Protein AF-N1RC34-F1 (afdb_monomer_lite)

Organism: Fusarium oxysporum f. sp. cubense (strain race 4) (NCBI:txid2502994)

Foldseek 3Di:
DPPPPVVVVVVVVPPDPPVVVVVVVVVVVVVVVVVVVVVVVVVCVPCVPVLLVLLVCCLVPHDVCSLQDWACPPDPPPTDRDNVVDDCVSSVVVSVVVVVCVVLVNPDDSDDPPPPDPDDDPDDDPPDPPCPDPPPCPPVNVVVVVVVVVVVVCVVVVVVVVVVVVVVVVVVVVVVVVVVVVVVVVVVVVCVVDPPDDPDQDPDPPDPPNDPVVVVVVVVVVPD

Secondary structure (DSSP, 8-state):
--SSSHHHHHHHHTS-HHHHHHHHHHHHHHHHHHHHHHHHHHHHTT-HHHHHHHHHHHHHH-HHHHHT-EETTSSTTT-EE-TTTS-THHHHHHHHHHHHHHHTT-------TT---------------------TTSSHHHHHHHHHHHHHHHHHHHHHHHHHHHHHHHHHHHHHHHHHHHHHHHHHHHHHHS----------TT-TT--HHHHHHHHHHH--

Structure (mmCIF, N/CA/C/O backbone):
data_AF-N1RC34-F1
#
_entry.id   AF-N1RC34-F1
#
loop_
_atom_site.group_PDB
_atom_site.id
_atom_site.type_symbol
_atom_site.label_atom_id
_atom_site.label_alt_id
_atom_site.label_comp_id
_atom_site.label_asym_id
_atom_site.label_entity_id
_atom_site.label_seq_id
_atom_site.pdbx_PDB_ins_code
_atom_site.Cartn_x
_atom_site.Cartn_y
_atom_site.Cartn_z
_atom_site.occupancy
_atom_site.B_iso_or_equiv
_atom_site.auth_seq_id
_atom_site.auth_comp_id
_atom_site.auth_asym_id
_atom_site.auth_atom_id
_atom_site.pdbx_PDB_model_num
ATOM 1 N N . MET A 1 1 ? -28.090 26.561 49.560 1.00 49.19 1 MET A N 1
ATOM 2 C CA . MET A 1 1 ? -27.747 26.451 48.122 1.00 49.19 1 MET A CA 1
ATOM 3 C C . MET A 1 1 ? -26.334 25.861 47.934 1.00 49.19 1 MET A C 1
ATOM 5 O O . MET A 1 1 ? -25.478 26.535 47.387 1.00 49.19 1 MET A O 1
ATOM 9 N N . ALA A 1 2 ? -26.056 24.626 48.381 1.00 55.53 2 ALA A N 1
ATOM 10 C CA . ALA A 1 2 ? -24.675 24.096 48.446 1.00 55.53 2 ALA A CA 1
ATOM 11 C C . ALA A 1 2 ? -24.477 22.691 47.828 1.00 55.53 2 ALA A C 1
ATOM 13 O O . ALA A 1 2 ? -23.490 22.030 48.108 1.00 55.53 2 ALA A O 1
ATOM 14 N N . VAL A 1 3 ? -25.404 22.211 46.987 1.00 54.81 3 VAL A N 1
ATOM 15 C CA . VAL A 1 3 ? -25.353 20.834 46.433 1.00 54.81 3 VAL A CA 1
ATOM 16 C C . VAL A 1 3 ? -24.794 20.783 44.997 1.00 54.81 3 VAL A C 1
ATOM 18 O O . VAL A 1 3 ? -24.487 19.715 44.480 1.00 54.81 3 VAL A O 1
ATOM 21 N N . LYS A 1 4 ? -24.605 21.929 44.327 1.00 53.22 4 LYS A N 1
ATOM 22 C CA . LYS A 1 4 ? -24.196 21.969 42.908 1.00 53.22 4 LYS A CA 1
ATOM 23 C C . LYS A 1 4 ? -22.684 21.928 42.659 1.00 53.22 4 LYS A C 1
ATOM 25 O O . LYS A 1 4 ? -22.297 21.643 41.535 1.00 53.22 4 LYS A O 1
ATOM 30 N N . THR A 1 5 ? -21.847 22.179 43.665 1.00 54.09 5 THR A N 1
ATOM 31 C CA . THR A 1 5 ? -20.387 22.300 43.492 1.00 54.09 5 THR A CA 1
ATOM 32 C C . THR A 1 5 ? -19.656 20.954 43.478 1.00 54.09 5 THR A C 1
ATOM 34 O O . THR A 1 5 ? -18.696 20.809 42.728 1.00 54.09 5 THR A O 1
ATOM 37 N N . ALA A 1 6 ? -20.154 19.935 44.190 1.00 54.62 6 ALA A N 1
ATOM 38 C CA . ALA A 1 6 ? -19.501 18.621 44.277 1.00 54.62 6 ALA A CA 1
ATOM 39 C C . ALA A 1 6 ? -19.504 17.831 42.951 1.00 54.62 6 ALA A C 1
ATOM 41 O O . ALA A 1 6 ? -18.569 17.094 42.663 1.00 54.62 6 ALA A O 1
ATOM 42 N N . LYS A 1 7 ? -20.530 18.004 42.106 1.00 52.91 7 LYS A N 1
ATOM 43 C CA . LYS A 1 7 ? -20.652 17.259 40.838 1.00 52.91 7 LYS A CA 1
ATOM 44 C C . LYS A 1 7 ? -19.767 17.825 39.720 1.00 52.91 7 LYS A C 1
ATOM 46 O O . LYS A 1 7 ? -19.426 17.107 38.789 1.00 52.91 7 LYS A O 1
ATOM 51 N N . THR A 1 8 ? -19.410 19.106 39.791 1.00 55.06 8 THR A N 1
ATOM 52 C CA . THR A 1 8 ? -18.548 19.777 38.803 1.00 55.06 8 THR A CA 1
ATOM 53 C C . THR A 1 8 ? -17.067 19.467 39.001 1.00 55.06 8 THR A C 1
ATOM 55 O O . THR A 1 8 ? -16.357 19.326 38.010 1.00 55.06 8 THR A O 1
ATOM 58 N N . GLU A 1 9 ? -16.604 19.301 40.242 1.00 52.25 9 GLU A N 1
ATOM 59 C CA . GLU A 1 9 ? -15.202 18.944 40.503 1.00 52.25 9 GLU A CA 1
ATOM 60 C C . GLU A 1 9 ? -14.892 17.486 40.133 1.00 52.25 9 GLU A C 1
ATOM 62 O O . GLU A 1 9 ? -13.829 17.206 39.583 1.00 52.25 9 GLU A O 1
ATOM 67 N N . ASP A 1 10 ? -15.857 16.578 40.290 1.00 53.50 10 ASP A N 1
ATOM 68 C CA . ASP A 1 10 ? -15.717 15.157 39.933 1.00 53.50 10 ASP A CA 1
ATOM 69 C C . ASP A 1 10 ? -15.644 14.924 38.405 1.00 53.50 10 ASP A C 1
ATOM 71 O O . ASP A 1 10 ? -14.961 14.026 37.913 1.00 53.50 10 ASP A O 1
ATOM 75 N N . VAL A 1 11 ? -16.294 15.789 37.614 1.00 56.03 11 VAL A N 1
ATOM 76 C CA . VAL A 1 11 ? -16.260 15.747 36.137 1.00 56.03 11 VAL A CA 1
ATOM 77 C C . VAL A 1 11 ? -14.934 16.282 35.578 1.00 56.03 11 VAL A C 1
ATOM 79 O O . VAL A 1 11 ? -14.467 15.800 34.547 1.00 56.03 11 VAL A O 1
ATOM 82 N N . LEU A 1 12 ? -14.297 17.238 36.264 1.00 53.97 12 LEU A N 1
ATOM 83 C CA . LEU A 1 12 ? -12.973 17.766 35.908 1.00 53.97 12 LEU A CA 1
ATOM 84 C C . LEU A 1 12 ? -11.828 16.866 36.407 1.00 53.97 12 LEU A C 1
ATOM 86 O O . LEU A 1 12 ? -10.841 16.695 35.692 1.00 53.97 12 LEU A O 1
ATOM 90 N N . ALA A 1 13 ? -11.976 16.226 37.570 1.00 54.91 13 ALA A N 1
ATOM 91 C CA . ALA A 1 13 ? -11.038 15.216 38.073 1.00 54.91 13 ALA A CA 1
ATOM 92 C C . ALA A 1 13 ? -11.087 13.902 37.261 1.00 54.91 13 ALA A C 1
ATOM 94 O O . ALA A 1 13 ? -10.104 13.164 37.187 1.00 54.91 13 ALA A O 1
ATOM 95 N N . GLY A 1 14 ? -12.220 13.640 36.600 1.00 52.03 14 GLY A N 1
ATOM 96 C CA . GLY A 1 14 ? -12.485 12.481 35.749 1.00 52.03 14 GLY A CA 1
ATOM 97 C C . GLY A 1 14 ? -12.002 12.587 34.297 1.00 52.03 14 GLY A C 1
ATOM 98 O O . GLY A 1 14 ? -12.350 11.723 33.489 1.00 52.03 14 GLY A O 1
ATOM 99 N N . VAL A 1 15 ? -11.172 13.575 33.926 1.00 55.72 15 VAL A N 1
ATOM 100 C CA . VAL A 1 15 ? -10.435 13.562 32.640 1.00 55.72 15 VAL A CA 1
ATOM 101 C C . VAL A 1 15 ? -9.251 12.581 32.734 1.00 55.72 15 VAL A C 1
ATOM 103 O O . VAL A 1 15 ? -8.075 12.910 32.638 1.00 55.72 15 VAL A O 1
ATOM 106 N N . ASN A 1 16 ? -9.623 11.320 32.951 1.00 63.25 16 ASN A N 1
ATOM 107 C CA . ASN A 1 16 ? -9.011 10.080 32.500 1.00 63.25 16 ASN A CA 1
ATOM 108 C C . ASN A 1 16 ? -7.481 10.059 32.391 1.00 63.25 16 ASN A C 1
ATOM 110 O O . ASN A 1 16 ? -6.923 10.144 31.293 1.00 63.25 16 ASN A O 1
ATOM 114 N N . GLY A 1 17 ? -6.812 9.742 33.503 1.00 63.75 17 GLY A N 1
ATOM 115 C CA . GLY A 1 17 ? -5.415 9.286 33.514 1.00 63.75 17 GLY A CA 1
ATOM 116 C C . GLY A 1 17 ? -5.136 8.134 32.531 1.00 63.75 17 GLY A C 1
ATOM 117 O O . GLY A 1 17 ? -4.019 7.990 32.044 1.00 63.75 17 GLY A O 1
ATOM 118 N N . GLN A 1 18 ? -6.147 7.329 32.179 1.00 70.94 18 GLN A N 1
ATOM 119 C CA . GLN A 1 18 ? -6.033 6.295 31.143 1.00 70.94 18 GLN A CA 1
ATOM 120 C C . GLN A 1 18 ? -6.067 6.867 29.713 1.00 70.94 18 GLN A C 1
ATOM 122 O O . GLN A 1 18 ? -5.270 6.446 28.872 1.00 70.94 18 GLN A O 1
ATOM 127 N N . ASN A 1 19 ? -6.916 7.861 29.431 1.00 78.62 19 ASN A N 1
ATOM 128 C CA . ASN A 1 19 ? -7.018 8.473 28.099 1.00 78.62 19 ASN A CA 1
ATOM 129 C C . ASN A 1 19 ? -5.801 9.352 27.806 1.00 78.62 19 ASN A C 1
ATOM 131 O O . ASN A 1 19 ? -5.275 9.302 26.700 1.00 78.62 19 ASN A O 1
ATOM 135 N N . THR A 1 20 ? -5.296 10.086 28.802 1.00 83.62 20 THR A N 1
ATOM 136 C CA . THR A 1 20 ? -4.037 10.844 28.694 1.00 83.62 20 THR A CA 1
ATOM 137 C C . THR A 1 20 ? -2.831 9.922 28.527 1.00 83.62 20 THR A C 1
ATOM 139 O O . THR A 1 20 ? -2.006 10.174 27.655 1.00 83.62 20 THR A O 1
ATOM 142 N N . ARG A 1 21 ? -2.746 8.799 29.260 1.00 79.19 21 ARG A N 1
ATOM 143 C CA . ARG A 1 21 ? -1.706 7.772 29.030 1.00 79.19 21 ARG A CA 1
ATOM 144 C C . ARG A 1 21 ? -1.781 7.156 27.632 1.00 79.19 21 ARG A C 1
ATOM 146 O O . ARG A 1 21 ? -0.743 6.896 27.027 1.00 79.19 21 ARG A O 1
ATOM 153 N N . THR A 1 22 ? -2.986 6.930 27.115 1.00 86.06 22 THR A N 1
ATOM 154 C CA . THR A 1 22 ? -3.195 6.376 25.768 1.00 86.06 22 THR A CA 1
ATOM 155 C C . THR A 1 22 ? -2.807 7.391 24.696 1.00 86.06 22 THR A C 1
ATOM 157 O O . THR A 1 22 ? -2.054 7.055 23.787 1.00 86.06 22 THR A O 1
ATOM 160 N N . LEU A 1 23 ? -3.225 8.648 24.855 1.00 86.88 23 LEU A N 1
ATOM 161 C CA . LEU A 1 23 ? -2.840 9.763 23.992 1.00 86.88 23 L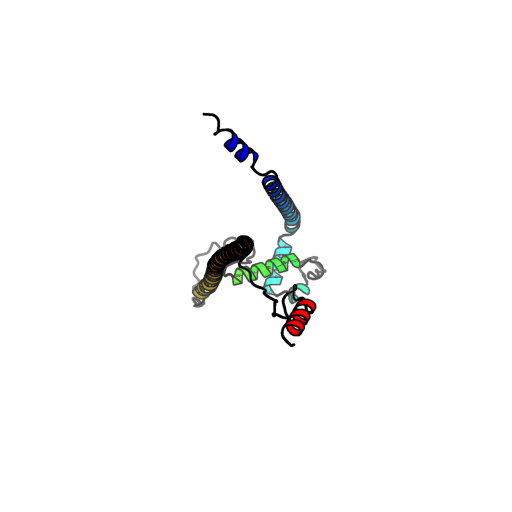EU A CA 1
ATOM 162 C C . LEU A 1 23 ? -1.313 9.926 23.951 1.00 86.88 23 LEU A C 1
ATOM 164 O O . LEU A 1 23 ? -0.726 9.975 22.873 1.00 86.88 23 LEU A O 1
ATOM 168 N N . LEU A 1 24 ? -0.663 9.931 25.119 1.00 89.19 24 LEU A N 1
ATOM 169 C CA . LEU A 1 24 ? 0.787 10.070 25.230 1.00 89.19 24 LEU A CA 1
ATOM 170 C C . LEU A 1 24 ? 1.520 8.907 24.542 1.00 89.19 24 LEU A C 1
ATOM 172 O O . LEU A 1 24 ? 2.478 9.136 23.811 1.00 89.19 24 LEU A O 1
ATOM 176 N N . ARG A 1 25 ? 1.047 7.663 24.716 1.00 88.25 25 ARG A N 1
ATOM 177 C CA . ARG A 1 25 ? 1.607 6.486 24.027 1.00 88.25 25 ARG A CA 1
ATOM 178 C C . ARG A 1 25 ? 1.497 6.603 22.512 1.00 88.25 25 ARG A C 1
ATOM 180 O O . ARG A 1 25 ? 2.473 6.332 21.824 1.00 88.25 25 ARG A O 1
ATOM 187 N N . VAL A 1 26 ? 0.342 7.020 21.995 1.00 92.81 26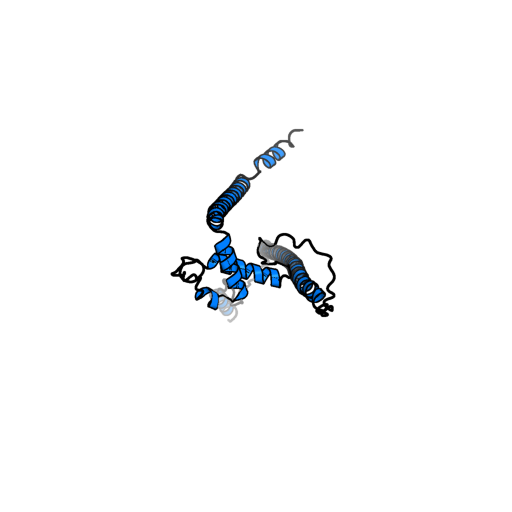 VAL A N 1
ATOM 188 C CA . VAL A 1 26 ? 0.145 7.200 20.549 1.00 92.81 26 VAL A CA 1
ATOM 189 C C . VAL A 1 26 ? 1.084 8.278 20.008 1.00 92.81 26 VAL A C 1
ATOM 191 O O . VAL A 1 26 ? 1.738 8.052 18.996 1.00 92.81 26 VAL A O 1
ATOM 194 N N . ILE A 1 27 ? 1.222 9.409 20.705 1.00 95.19 27 ILE A N 1
ATOM 195 C CA . ILE A 1 27 ? 2.130 10.492 20.299 1.00 95.19 27 ILE A CA 1
ATOM 196 C C . ILE A 1 27 ? 3.584 10.012 20.281 1.00 95.19 27 ILE A C 1
ATOM 198 O O . ILE A 1 27 ? 4.285 10.230 19.298 1.00 95.19 27 ILE A O 1
ATOM 202 N N . ILE A 1 28 ? 4.035 9.318 21.329 1.00 95.38 28 ILE A N 1
ATOM 203 C CA . ILE A 1 28 ? 5.400 8.778 21.396 1.00 95.38 28 ILE A CA 1
ATOM 204 C C . ILE A 1 28 ? 5.644 7.779 20.257 1.00 95.38 28 ILE A C 1
ATOM 206 O O . ILE A 1 28 ? 6.678 7.847 19.598 1.00 95.38 28 ILE A O 1
ATOM 210 N N . LEU A 1 29 ? 4.688 6.890 19.974 1.00 94.19 29 LEU A N 1
ATOM 211 C CA . LEU A 1 29 ? 4.799 5.941 18.864 1.00 94.19 29 LEU A CA 1
ATOM 212 C C . LEU A 1 29 ? 4.856 6.646 17.502 1.00 94.19 29 LEU A C 1
ATOM 214 O O . LEU A 1 29 ? 5.657 6.254 16.658 1.00 94.19 29 LEU A O 1
ATOM 218 N N . LEU A 1 30 ? 4.070 7.707 17.298 1.00 92.62 30 LEU A N 1
ATOM 219 C CA . LEU A 1 30 ? 4.124 8.521 16.080 1.00 92.62 30 LEU A CA 1
ATOM 220 C C . LEU A 1 30 ? 5.460 9.259 15.937 1.00 92.62 30 LEU A C 1
ATOM 222 O O . LEU A 1 30 ? 6.002 9.314 14.837 1.00 92.62 30 LEU A O 1
ATOM 226 N N . LEU A 1 31 ? 6.021 9.781 17.030 1.00 93.06 31 LEU A N 1
ATOM 227 C CA . LEU A 1 31 ? 7.328 10.442 17.024 1.00 93.06 31 LEU A CA 1
ATOM 228 C C . LEU A 1 31 ? 8.467 9.458 16.736 1.00 93.06 31 LEU A C 1
ATOM 230 O O . LEU A 1 31 ? 9.337 9.766 15.925 1.00 93.06 31 LEU A O 1
ATOM 234 N N . ILE A 1 32 ? 8.445 8.262 17.336 1.00 95.38 32 ILE A N 1
ATOM 235 C CA . ILE A 1 32 ? 9.423 7.200 17.048 1.00 95.38 32 ILE A CA 1
ATOM 236 C C . ILE A 1 32 ? 9.297 6.748 15.591 1.00 95.38 32 ILE A C 1
ATOM 238 O O . ILE A 1 32 ? 10.309 6.621 14.905 1.00 95.38 32 ILE A O 1
ATOM 242 N N . ALA A 1 33 ? 8.073 6.555 15.090 1.00 92.50 33 ALA A N 1
ATOM 243 C CA . ALA A 1 33 ? 7.839 6.218 13.689 1.00 92.50 33 ALA A CA 1
ATOM 244 C C . ALA A 1 33 ? 8.347 7.325 12.752 1.00 92.50 33 ALA A C 1
ATOM 246 O O . ALA A 1 33 ? 9.045 7.034 11.783 1.00 92.50 33 ALA A O 1
ATOM 247 N N . GLY A 1 34 ? 8.074 8.593 13.070 1.00 87.12 34 GLY A N 1
ATOM 248 C CA . GLY A 1 34 ? 8.564 9.749 12.320 1.00 87.12 34 GLY A CA 1
ATOM 249 C C . GLY A 1 34 ? 10.091 9.842 12.304 1.00 87.12 34 GLY A C 1
ATOM 250 O O . GLY A 1 34 ? 10.675 10.017 11.239 1.00 87.12 34 GLY A O 1
ATOM 251 N N . ALA A 1 35 ? 10.747 9.649 13.451 1.00 87.25 35 ALA A N 1
ATOM 252 C CA . ALA A 1 35 ? 12.206 9.635 13.572 1.00 87.25 35 ALA A CA 1
ATOM 253 C C . ALA A 1 35 ? 12.856 8.435 12.849 1.00 87.25 35 ALA A C 1
ATOM 255 O O . ALA A 1 35 ? 13.915 8.553 12.227 1.00 87.25 35 ALA A O 1
ATOM 256 N N . ALA A 1 36 ? 12.214 7.265 12.882 1.00 86.12 36 ALA A N 1
ATOM 257 C CA . ALA A 1 36 ? 12.661 6.083 12.146 1.00 86.12 36 ALA A CA 1
ATOM 258 C C . ALA A 1 36 ? 12.526 6.271 10.625 1.00 86.12 36 ALA A C 1
ATOM 260 O O . ALA A 1 36 ? 13.394 5.849 9.861 1.00 86.12 36 ALA A O 1
ATOM 261 N N . VAL A 1 37 ? 11.455 6.926 10.172 1.00 83.69 37 VAL A N 1
ATOM 262 C CA . VAL A 1 37 ? 11.255 7.252 8.755 1.00 83.69 37 VAL A CA 1
ATOM 263 C C . VAL A 1 37 ? 12.240 8.331 8.303 1.00 83.69 37 VAL A C 1
ATOM 265 O O . VAL A 1 37 ? 12.865 8.165 7.259 1.00 83.69 37 VAL A O 1
ATOM 268 N N . SER A 1 38 ? 12.450 9.392 9.089 1.00 75.06 38 SER A N 1
ATOM 269 C CA . SER A 1 38 ? 13.371 10.480 8.736 1.00 75.06 38 SER A CA 1
ATOM 270 C C . SER A 1 38 ? 14.832 10.022 8.673 1.00 75.06 38 SER A C 1
ATOM 272 O O . SER A 1 38 ? 15.530 10.342 7.711 1.00 75.06 38 SER A O 1
ATOM 274 N N . SER A 1 39 ? 15.280 9.199 9.628 1.00 77.06 39 SER A N 1
ATOM 275 C CA . SER A 1 39 ? 16.629 8.609 9.607 1.00 77.06 39 SER A CA 1
ATOM 276 C C . SER A 1 39 ? 16.861 7.710 8.387 1.00 77.06 39 SER A C 1
ATOM 278 O O . SER A 1 39 ? 17.949 7.719 7.815 1.00 77.06 39 SER A O 1
ATOM 280 N N . ARG A 1 40 ? 15.837 6.980 7.924 1.00 70.56 40 ARG A N 1
ATOM 281 C CA . ARG A 1 40 ? 15.922 6.162 6.701 1.00 70.56 40 ARG A CA 1
ATOM 282 C C . ARG A 1 40 ? 15.823 6.980 5.415 1.00 70.56 40 ARG A C 1
ATOM 284 O O . ARG A 1 40 ? 16.469 6.623 4.432 1.00 70.56 40 ARG A O 1
ATOM 291 N N . LEU A 1 41 ? 15.084 8.089 5.421 1.00 66.38 41 LEU A N 1
ATOM 292 C CA . LEU A 1 41 ? 15.048 9.038 4.302 1.00 66.38 41 LEU A CA 1
ATOM 293 C C . LEU A 1 41 ? 16.432 9.637 4.014 1.00 66.38 41 LEU A C 1
ATOM 295 O O . LEU A 1 41 ? 16.761 9.877 2.854 1.00 66.38 41 LEU A O 1
ATOM 299 N N . PHE A 1 42 ? 17.276 9.790 5.037 1.00 52.81 42 PHE A N 1
ATOM 300 C CA . PHE A 1 42 ? 18.648 10.276 4.879 1.00 52.81 42 PHE A CA 1
ATOM 301 C C . PHE A 1 42 ? 19.524 9.340 4.023 1.00 52.81 42 PHE A C 1
ATOM 303 O O . PHE A 1 42 ? 20.372 9.806 3.267 1.00 52.81 42 PHE A O 1
ATOM 310 N N . SER A 1 43 ? 19.266 8.025 4.040 1.00 55.12 43 SER A N 1
ATOM 311 C CA . SER A 1 43 ? 19.984 7.056 3.195 1.00 55.12 43 SER A CA 1
ATOM 312 C C . SER A 1 43 ? 19.582 7.115 1.714 1.00 55.12 43 SER A C 1
ATOM 314 O O . SER A 1 43 ? 20.371 6.718 0.860 1.00 55.12 43 SER A O 1
ATOM 316 N N . VAL A 1 44 ? 18.373 7.590 1.391 1.00 58.91 44 VAL A N 1
ATOM 317 C CA . VAL A 1 44 ? 17.862 7.706 0.007 1.00 58.91 44 VAL A CA 1
ATOM 318 C C . VAL A 1 44 ? 18.460 8.923 -0.715 1.00 58.91 44 VAL A C 1
ATOM 320 O O . VAL A 1 44 ? 18.577 8.925 -1.940 1.00 58.91 44 VAL A O 1
ATOM 323 N N . ILE A 1 45 ? 18.894 9.933 0.046 1.00 54.78 45 ILE A N 1
ATOM 324 C CA . ILE A 1 45 ? 19.501 11.175 -0.458 1.00 54.78 45 ILE A CA 1
ATOM 325 C C . ILE A 1 45 ? 20.962 10.985 -0.896 1.00 54.78 45 ILE A C 1
ATOM 327 O O . ILE A 1 45 ? 21.472 11.807 -1.651 1.00 54.78 45 ILE A O 1
ATOM 331 N N . LEU A 1 46 ? 21.632 9.906 -0.474 1.00 54.16 46 LEU A N 1
ATOM 332 C CA . LEU A 1 46 ? 23.058 9.701 -0.754 1.00 54.16 46 LEU A CA 1
ATOM 333 C C . LEU A 1 46 ? 23.372 9.391 -2.226 1.00 54.16 46 LEU A C 1
ATOM 335 O O . LEU A 1 46 ? 24.505 9.618 -2.635 1.00 54.16 46 LEU A O 1
ATOM 339 N N . ASP A 1 47 ? 22.399 8.936 -3.030 1.00 65.69 47 ASP A N 1
ATOM 340 C CA . ASP A 1 47 ? 22.593 8.836 -4.487 1.00 65.69 47 ASP A CA 1
ATOM 341 C C . ASP A 1 47 ? 21.264 8.857 -5.286 1.00 65.69 47 ASP A C 1
ATOM 343 O O . ASP A 1 47 ? 20.788 7.832 -5.798 1.00 65.69 47 ASP A O 1
ATOM 347 N N . PRO A 1 48 ? 20.591 10.022 -5.383 1.00 73.69 48 PRO A N 1
ATOM 348 C CA . PRO A 1 48 ? 19.247 10.114 -5.958 1.00 73.69 48 PRO A CA 1
ATOM 349 C C . PRO A 1 48 ? 19.221 9.752 -7.447 1.00 73.69 48 PRO A C 1
ATOM 351 O O . PRO A 1 48 ? 18.244 9.194 -7.949 1.00 73.69 48 PRO A O 1
ATOM 354 N N . TRP A 1 49 ? 20.309 10.049 -8.161 1.00 79.31 49 TRP A N 1
ATOM 355 C CA . TRP A 1 49 ? 20.377 9.912 -9.611 1.00 79.31 49 TRP A CA 1
ATOM 356 C C . TRP A 1 49 ? 20.489 8.450 -10.053 1.00 79.31 49 TRP A C 1
ATOM 358 O O . TRP A 1 49 ? 19.811 8.025 -10.994 1.00 79.31 49 TRP A O 1
ATOM 368 N N . PHE A 1 50 ? 21.281 7.646 -9.338 1.00 83.69 50 PHE A N 1
ATOM 369 C CA . PHE A 1 50 ? 21.377 6.214 -9.603 1.00 83.69 50 PHE A CA 1
ATOM 370 C C . PHE A 1 50 ? 20.050 5.493 -9.320 1.00 83.69 50 PHE A C 1
ATOM 372 O O . PHE A 1 50 ? 19.563 4.749 -10.176 1.00 83.69 50 PHE A O 1
ATOM 379 N N . ASN A 1 51 ? 19.421 5.779 -8.174 1.00 85.38 51 ASN A N 1
ATOM 380 C CA . ASN A 1 51 ? 18.121 5.212 -7.800 1.00 85.38 51 ASN A CA 1
ATOM 381 C C . ASN A 1 51 ? 17.021 5.572 -8.816 1.00 85.38 51 ASN A C 1
ATOM 383 O O . ASN A 1 51 ? 16.213 4.718 -9.195 1.00 85.38 51 ASN A O 1
ATOM 387 N N . PHE A 1 52 ? 17.023 6.812 -9.316 1.00 85.19 52 PHE A N 1
ATOM 388 C CA . PHE A 1 52 ? 16.113 7.259 -10.370 1.00 85.19 52 PHE A CA 1
ATOM 389 C C . PHE A 1 52 ? 16.325 6.495 -11.684 1.00 85.19 52 PHE A C 1
ATOM 391 O O . PHE A 1 52 ? 15.371 5.966 -12.257 1.00 85.19 52 PHE A O 1
ATOM 398 N N . ARG A 1 53 ? 17.575 6.375 -12.151 1.00 87.19 53 ARG A N 1
ATOM 399 C CA . ARG A 1 53 ? 17.910 5.652 -13.388 1.00 87.19 53 ARG A CA 1
ATOM 400 C C . ARG A 1 53 ? 17.539 4.170 -13.308 1.00 87.19 53 ARG A C 1
ATOM 402 O O . ARG A 1 53 ? 16.952 3.644 -14.252 1.00 87.19 53 ARG A O 1
ATOM 409 N N . ALA A 1 54 ? 17.837 3.527 -12.182 1.00 87.81 54 ALA A N 1
ATOM 410 C CA . ALA A 1 54 ? 17.495 2.132 -11.920 1.00 87.81 54 ALA A CA 1
ATOM 411 C C . ALA A 1 54 ? 15.973 1.910 -11.964 1.00 87.81 54 ALA A C 1
ATOM 413 O O . ALA A 1 54 ? 15.490 1.016 -12.658 1.00 87.81 54 ALA A O 1
ATOM 414 N N . THR A 1 55 ? 15.206 2.781 -11.304 1.00 88.50 55 THR A N 1
ATOM 415 C CA . THR A 1 55 ? 13.735 2.730 -11.314 1.00 88.50 55 THR A CA 1
ATOM 416 C C . THR A 1 55 ? 13.171 2.964 -12.716 1.00 88.50 55 THR A C 1
ATOM 418 O O . THR A 1 55 ? 12.274 2.244 -13.149 1.00 88.50 55 THR A O 1
ATOM 421 N N . LYS A 1 56 ? 13.732 3.914 -13.474 1.00 87.19 56 LYS A N 1
ATOM 422 C CA . LYS A 1 56 ? 13.338 4.169 -14.866 1.00 87.19 56 LYS A CA 1
ATOM 423 C C . LYS A 1 56 ? 13.582 2.950 -15.757 1.00 87.19 56 LYS A C 1
ATOM 425 O O . LYS A 1 56 ? 12.725 2.608 -16.568 1.00 87.19 56 LYS A O 1
ATOM 430 N N . TYR A 1 57 ? 14.723 2.280 -15.595 1.00 88.44 57 TYR A N 1
ATOM 431 C CA . TYR A 1 57 ? 15.024 1.056 -16.333 1.00 88.44 57 TYR A CA 1
ATOM 432 C C . TYR A 1 57 ? 14.072 -0.088 -15.951 1.00 88.44 57 TYR A C 1
ATOM 434 O O . TYR A 1 57 ? 13.586 -0.780 -16.844 1.00 88.44 57 TYR A O 1
ATOM 442 N N . LEU A 1 58 ? 13.754 -0.243 -14.659 1.00 89.69 58 LEU A N 1
ATOM 443 C CA . LEU A 1 58 ? 12.802 -1.239 -14.153 1.00 89.69 58 LEU A CA 1
ATOM 444 C C . LEU A 1 58 ? 11.397 -1.035 -14.727 1.00 89.69 58 LEU A C 1
ATOM 446 O O . LEU A 1 58 ? 10.794 -1.988 -15.212 1.00 89.69 58 LEU A O 1
ATOM 450 N N . VAL A 1 59 ? 10.890 0.199 -14.712 1.00 87.94 59 VAL A N 1
ATOM 451 C CA . VAL A 1 59 ? 9.560 0.530 -15.251 1.00 87.94 59 VAL A CA 1
ATOM 452 C C . VAL A 1 59 ? 9.504 0.328 -16.769 1.00 87.94 59 VAL A C 1
ATOM 454 O O . VAL A 1 59 ? 8.480 -0.106 -17.290 1.00 87.94 59 VAL A O 1
ATOM 457 N N . ALA A 1 60 ? 10.594 0.612 -17.489 1.00 87.94 60 ALA A N 1
ATOM 458 C CA . ALA A 1 60 ? 10.638 0.483 -18.946 1.00 87.94 60 ALA A CA 1
ATOM 459 C C . ALA A 1 60 ? 10.826 -0.965 -19.438 1.00 87.94 60 ALA A C 1
ATOM 461 O O . ALA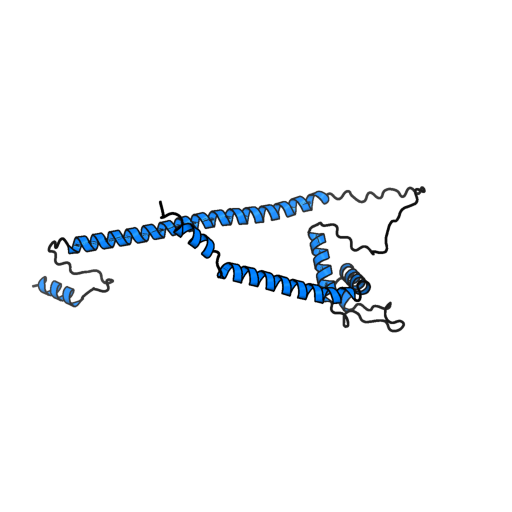 A 1 60 ? 10.246 -1.342 -20.452 1.00 87.94 60 ALA A O 1
ATOM 462 N N . ASN A 1 61 ? 11.644 -1.770 -18.750 1.00 88.06 61 ASN A N 1
ATOM 463 C CA . ASN A 1 61 ? 12.069 -3.095 -19.226 1.00 88.06 61 ASN A CA 1
ATOM 464 C C . ASN A 1 61 ? 11.486 -4.267 -18.423 1.00 88.06 61 ASN A C 1
ATOM 466 O O . ASN A 1 61 ? 11.591 -5.415 -18.860 1.00 88.06 61 ASN A O 1
ATOM 470 N N . GLY A 1 62 ? 10.870 -3.995 -17.272 1.00 89.00 62 GLY A N 1
ATOM 471 C CA . GLY A 1 62 ? 10.340 -5.002 -16.361 1.00 89.00 62 GLY A CA 1
ATOM 472 C C . GLY A 1 62 ? 11.392 -5.586 -15.412 1.00 89.00 62 GLY A C 1
ATOM 473 O O . GLY A 1 62 ? 12.598 -5.388 -15.560 1.00 89.00 62 GLY A O 1
ATOM 474 N N . PHE A 1 63 ? 10.914 -6.334 -14.416 1.00 89.94 63 PHE A N 1
ATOM 475 C CA . PHE A 1 63 ? 11.736 -6.820 -13.304 1.00 89.94 63 PHE A CA 1
ATOM 476 C C . PHE A 1 63 ? 12.835 -7.809 -13.727 1.00 89.94 63 PHE A C 1
ATOM 478 O O . PHE A 1 63 ? 13.970 -7.683 -13.283 1.00 89.94 63 PHE A O 1
ATOM 485 N N . TYR A 1 64 ? 12.536 -8.756 -14.620 1.00 90.44 64 TYR A N 1
ATOM 486 C CA . TYR A 1 64 ? 13.505 -9.779 -15.039 1.00 90.44 64 TYR A CA 1
ATOM 487 C C . TYR A 1 64 ? 14.713 -9.180 -15.769 1.00 90.44 64 TYR A C 1
ATOM 489 O O . TYR A 1 64 ? 15.853 -9.469 -15.429 1.00 90.44 64 TYR A O 1
ATOM 497 N N . LYS A 1 65 ? 14.471 -8.257 -16.711 1.00 88.19 65 LYS A N 1
ATOM 498 C CA . LYS A 1 65 ? 15.551 -7.536 -17.403 1.00 88.19 65 LYS A CA 1
ATOM 499 C C . LYS A 1 65 ? 16.319 -6.597 -16.478 1.00 88.19 65 LYS A C 1
ATOM 501 O O . LYS A 1 65 ? 17.469 -6.284 -16.761 1.00 88.19 65 LYS A O 1
ATOM 506 N N . PHE A 1 66 ? 15.675 -6.112 -15.416 1.00 90.88 66 PHE A N 1
ATOM 507 C CA . PHE A 1 66 ? 16.315 -5.311 -14.378 1.00 90.88 66 PHE A CA 1
ATOM 508 C C . PHE A 1 66 ? 17.235 -6.154 -13.482 1.00 90.88 66 PHE A C 1
ATOM 510 O O . PHE A 1 66 ? 18.310 -5.688 -13.118 1.00 90.88 66 PHE A O 1
ATOM 517 N N . TRP A 1 67 ? 16.852 -7.393 -13.165 1.00 89.50 67 TRP A N 1
ATOM 518 C CA . TRP A 1 67 ? 17.678 -8.309 -12.374 1.00 89.50 67 TRP A CA 1
ATOM 519 C C . TRP A 1 67 ? 18.978 -8.701 -13.095 1.00 89.50 67 TRP A C 1
ATOM 521 O O . TRP A 1 67 ? 20.037 -8.742 -12.478 1.00 89.50 67 TRP A O 1
ATOM 531 N N . ASP A 1 68 ? 18.933 -8.867 -14.416 1.00 91.00 68 ASP A N 1
ATOM 532 C CA . ASP A 1 68 ? 20.126 -9.151 -15.229 1.00 91.00 68 ASP A CA 1
ATOM 533 C C . ASP A 1 68 ? 20.774 -7.879 -15.813 1.00 91.00 68 ASP A C 1
ATOM 535 O O . ASP A 1 68 ? 21.579 -7.935 -16.744 1.00 91.00 68 ASP A O 1
ATOM 539 N N . TRP A 1 69 ? 20.422 -6.697 -15.295 1.00 89.81 69 TRP A N 1
ATOM 540 C CA . TRP A 1 69 ? 20.896 -5.432 -15.851 1.00 89.81 69 TRP A CA 1
ATOM 541 C C . TRP A 1 69 ? 22.383 -5.184 -15.555 1.00 89.81 69 TRP A C 1
ATOM 543 O O . TRP A 1 69 ? 22.805 -5.031 -14.401 1.00 89.81 69 TRP A O 1
ATOM 553 N N . PHE A 1 70 ? 23.165 -5.076 -16.630 1.00 88.19 70 PHE A N 1
ATOM 554 C CA . PHE A 1 70 ? 24.556 -4.638 -16.618 1.00 88.19 70 PHE A CA 1
ATOM 555 C C . PHE A 1 70 ? 24.654 -3.149 -16.977 1.00 88.19 70 PHE A C 1
ATOM 557 O O . PHE A 1 70 ? 24.189 -2.725 -18.035 1.00 88.19 70 PHE A O 1
ATOM 564 N N . ASP A 1 71 ? 25.241 -2.351 -16.086 1.00 86.81 71 ASP A N 1
ATOM 565 C CA . ASP A 1 71 ? 25.436 -0.910 -16.257 1.00 86.81 71 ASP A CA 1
ATOM 566 C C . ASP A 1 71 ? 26.881 -0.643 -16.698 1.00 86.81 71 ASP A C 1
ATOM 568 O O . ASP A 1 71 ? 27.799 -0.565 -15.878 1.00 86.81 71 ASP A O 1
ATOM 572 N N . ASP A 1 72 ? 27.070 -0.524 -18.010 1.00 86.19 72 ASP A N 1
ATOM 573 C CA . ASP A 1 72 ? 28.338 -0.248 -18.697 1.00 86.19 72 ASP A CA 1
ATOM 574 C C . ASP A 1 72 ? 28.857 1.179 -18.459 1.00 86.19 72 ASP A C 1
ATOM 576 O O . ASP A 1 72 ? 30.046 1.453 -18.602 1.00 86.19 72 ASP A O 1
ATOM 580 N N . ARG A 1 73 ? 27.976 2.098 -18.048 1.00 81.12 73 ARG A N 1
ATOM 581 C CA . ARG A 1 73 ? 28.318 3.513 -17.827 1.00 81.12 73 ARG A CA 1
ATOM 582 C C . ARG A 1 73 ? 28.972 3.780 -16.478 1.00 81.12 73 ARG A C 1
ATOM 584 O O . ARG A 1 73 ? 29.557 4.842 -16.280 1.00 81.12 73 ARG A O 1
ATOM 591 N N . THR A 1 74 ? 28.829 2.862 -15.531 1.00 80.62 74 THR A N 1
ATOM 592 C CA . THR A 1 74 ? 29.488 2.937 -14.221 1.00 80.62 74 THR A CA 1
ATOM 593 C C . THR A 1 74 ? 30.766 2.117 -14.223 1.00 80.62 74 THR A C 1
ATOM 595 O O . THR A 1 74 ? 30.771 1.015 -14.749 1.00 80.62 74 THR A O 1
ATOM 598 N N . TRP A 1 75 ? 31.824 2.618 -13.576 1.00 78.75 75 TRP A N 1
ATOM 599 C CA . TRP A 1 75 ? 33.110 1.916 -13.440 1.00 78.75 75 TRP A CA 1
ATOM 600 C C . TRP A 1 75 ? 33.787 1.590 -14.775 1.00 78.75 75 TRP A C 1
ATOM 602 O O . TRP A 1 75 ? 34.121 0.441 -15.053 1.00 78.75 75 TRP A O 1
ATOM 612 N N . HIS A 1 76 ? 34.024 2.607 -15.606 1.00 74.38 76 HIS A N 1
ATOM 613 C CA . HIS A 1 76 ? 34.813 2.427 -16.825 1.00 74.38 76 HIS A CA 1
ATOM 614 C C . HIS A 1 76 ? 36.232 1.925 -16.490 1.00 74.38 76 HIS A C 1
ATOM 616 O O . HIS A 1 76 ? 36.869 2.503 -15.607 1.00 74.38 76 HIS A O 1
ATOM 622 N N . PRO A 1 77 ? 36.761 0.898 -17.188 1.00 86.31 77 PRO A N 1
ATOM 623 C CA . PRO A 1 77 ? 36.189 0.171 -18.335 1.00 86.31 77 PRO A CA 1
ATOM 624 C C . PRO A 1 77 ? 35.408 -1.121 -17.995 1.00 86.31 77 PRO A C 1
ATOM 626 O O . PRO A 1 77 ? 34.965 -1.808 -18.908 1.00 86.31 77 PRO A O 1
ATOM 629 N N . LEU A 1 78 ? 35.274 -1.489 -16.719 1.00 81.44 78 LEU A N 1
ATOM 630 C CA . LEU A 1 78 ? 34.782 -2.801 -16.273 1.00 81.44 78 LEU A CA 1
ATOM 631 C C . LEU A 1 78 ? 33.250 -2.930 -16.219 1.00 81.44 78 LEU A C 1
ATOM 633 O O . LEU A 1 78 ? 32.749 -4.047 -16.308 1.00 81.44 78 LEU A O 1
ATOM 637 N N . GLY A 1 79 ? 32.504 -1.830 -16.081 1.00 85.62 79 GLY A N 1
ATOM 638 C CA . GLY A 1 79 ? 31.049 -1.884 -15.899 1.00 85.62 79 GLY A CA 1
ATOM 639 C C . GLY A 1 79 ? 30.634 -2.376 -14.503 1.00 85.62 79 GLY A C 1
ATOM 640 O O . GLY A 1 79 ? 31.467 -2.711 -13.657 1.00 85.62 79 GLY A O 1
ATOM 641 N N . ARG A 1 80 ? 29.323 -2.439 -14.233 1.00 87.50 80 ARG A N 1
ATOM 642 C CA . ARG A 1 80 ? 28.779 -3.012 -12.986 1.00 87.50 80 ARG A CA 1
ATOM 643 C C . ARG A 1 80 ? 27.529 -3.855 -13.219 1.00 87.50 80 ARG A C 1
ATOM 645 O O . ARG A 1 80 ? 26.541 -3.380 -13.776 1.00 87.50 80 ARG A O 1
ATOM 652 N N . VAL A 1 81 ? 27.521 -5.072 -12.670 1.00 85.12 81 VAL A N 1
ATOM 653 C CA . VAL A 1 81 ? 26.318 -5.916 -12.577 1.00 85.12 81 VAL A CA 1
ATOM 654 C C . VAL A 1 81 ? 25.402 -5.347 -11.495 1.00 85.12 81 VAL A C 1
ATOM 656 O O . VAL A 1 81 ? 25.693 -5.440 -10.300 1.00 85.12 81 VAL A O 1
ATOM 659 N N . THR A 1 82 ? 24.305 -4.716 -11.899 1.00 82.62 82 THR A N 1
ATOM 660 C CA . THR A 1 82 ? 23.493 -3.920 -10.974 1.00 82.62 82 THR A CA 1
ATOM 661 C C . THR A 1 82 ? 22.489 -4.771 -10.203 1.00 82.62 82 THR A C 1
ATOM 663 O O . THR A 1 82 ? 22.314 -4.552 -9.008 1.00 82.62 82 THR A O 1
ATOM 666 N N . GLY A 1 83 ? 21.878 -5.783 -10.821 1.00 80.75 83 GLY A N 1
ATOM 667 C CA . GLY A 1 83 ? 20.825 -6.554 -10.149 1.00 80.75 83 GLY A CA 1
ATOM 668 C C . GLY A 1 83 ? 21.282 -7.388 -8.947 1.00 80.75 83 GLY A C 1
ATOM 669 O O . GLY A 1 83 ? 20.487 -7.610 -8.041 1.00 80.75 83 GLY A O 1
ATOM 670 N N . GLY A 1 84 ? 22.561 -7.781 -8.877 1.00 81.50 84 GLY A N 1
ATOM 671 C CA . GLY A 1 84 ? 23.124 -8.500 -7.722 1.00 81.50 84 GLY A CA 1
ATOM 672 C C . GLY A 1 84 ? 23.782 -7.616 -6.654 1.00 81.50 84 GLY A C 1
ATOM 673 O O . GLY A 1 84 ? 24.060 -8.093 -5.558 1.00 81.50 84 GLY A O 1
ATOM 674 N N . THR A 1 85 ? 24.055 -6.343 -6.954 1.00 82.75 85 THR A N 1
ATOM 675 C CA . THR A 1 85 ? 24.783 -5.425 -6.049 1.00 82.75 85 THR A CA 1
ATOM 676 C C . THR A 1 85 ? 23.896 -4.332 -5.454 1.00 82.75 85 THR A C 1
ATOM 678 O O . THR A 1 85 ? 24.325 -3.586 -4.575 1.00 82.75 85 THR A O 1
ATOM 681 N N . LEU A 1 86 ? 22.650 -4.240 -5.918 1.00 83.12 86 LEU A N 1
ATOM 682 C CA . LEU A 1 86 ? 21.665 -3.252 -5.509 1.00 83.12 86 LEU A CA 1
ATOM 683 C C . LEU A 1 86 ? 20.526 -3.920 -4.745 1.00 83.12 86 LEU A C 1
ATOM 685 O O . LEU A 1 86 ? 20.025 -4.961 -5.155 1.00 83.12 86 LEU A O 1
ATOM 689 N N . TYR A 1 87 ? 20.043 -3.271 -3.687 1.00 81.81 87 TYR A N 1
ATOM 690 C CA . TYR A 1 87 ? 18.788 -3.661 -3.051 1.00 81.81 87 TYR A CA 1
ATOM 691 C C . TYR A 1 87 ? 17.602 -3.191 -3.910 1.00 81.81 87 TYR A C 1
ATOM 693 O O . TYR A 1 87 ? 17.316 -1.993 -3.944 1.00 81.81 87 TYR A O 1
ATOM 701 N N . PRO A 1 88 ? 16.858 -4.095 -4.576 1.00 81.88 88 PRO A N 1
ATOM 702 C CA . PRO A 1 88 ? 15.844 -3.711 -5.559 1.00 81.88 88 PRO A CA 1
ATOM 703 C C . PRO A 1 88 ? 14.563 -3.159 -4.922 1.00 81.88 88 PRO A C 1
ATOM 705 O O . PRO A 1 88 ? 13.704 -2.629 -5.625 1.00 81.88 88 PRO A O 1
ATOM 708 N N . GLY A 1 89 ? 14.402 -3.286 -3.599 1.00 84.12 89 GLY A N 1
ATOM 709 C CA . GLY A 1 89 ? 13.156 -2.965 -2.901 1.00 84.12 89 GLY A CA 1
ATOM 710 C C . GLY A 1 89 ? 12.676 -1.534 -3.142 1.00 84.12 89 GLY A C 1
ATOM 711 O O . GLY A 1 89 ? 11.484 -1.317 -3.352 1.00 84.12 89 GLY A O 1
ATOM 712 N N . LEU A 1 90 ? 13.591 -0.563 -3.194 1.00 82.69 90 LEU A N 1
ATOM 713 C CA . LEU A 1 90 ? 13.243 0.839 -3.435 1.00 82.69 90 LEU A CA 1
ATOM 714 C C . LEU A 1 90 ? 12.713 1.063 -4.861 1.00 82.69 90 LEU A C 1
ATOM 716 O O . LEU A 1 90 ? 11.710 1.748 -5.053 1.00 82.69 90 LEU A O 1
ATOM 720 N N . MET A 1 91 ? 13.344 0.446 -5.859 1.00 87.00 91 MET A N 1
ATOM 721 C CA . MET A 1 91 ? 12.972 0.586 -7.269 1.00 87.00 91 MET A CA 1
ATOM 722 C C . MET A 1 91 ? 11.671 -0.154 -7.577 1.00 87.00 91 MET A C 1
ATOM 724 O O . MET A 1 91 ? 10.823 0.362 -8.300 1.00 87.00 91 MET A O 1
ATOM 728 N N . VAL A 1 92 ? 11.487 -1.345 -6.997 1.00 87.38 92 VAL A N 1
ATOM 729 C CA . VAL A 1 92 ? 10.272 -2.153 -7.166 1.00 87.38 92 VAL A CA 1
ATOM 730 C C . VAL A 1 92 ? 9.077 -1.462 -6.523 1.00 87.38 92 VAL A C 1
ATOM 732 O O . VAL A 1 92 ? 8.047 -1.315 -7.171 1.00 87.38 92 VAL A O 1
ATOM 735 N N . THR A 1 93 ? 9.207 -0.993 -5.279 1.00 86.25 93 THR A N 1
ATOM 736 C CA . THR A 1 93 ? 8.117 -0.266 -4.604 1.00 86.25 93 THR A CA 1
ATOM 737 C C . THR A 1 93 ? 7.751 1.006 -5.362 1.00 86.25 93 THR A C 1
ATOM 739 O O . THR A 1 93 ? 6.573 1.232 -5.625 1.00 86.25 93 THR A O 1
ATOM 742 N N . SER A 1 94 ? 8.743 1.775 -5.819 1.00 83.19 94 SER A N 1
ATOM 743 C CA . SER A 1 94 ? 8.520 2.964 -6.651 1.00 83.19 94 SER A CA 1
ATOM 744 C C . SER A 1 94 ? 7.842 2.630 -7.988 1.00 83.19 94 SER A C 1
ATOM 746 O O . SER A 1 94 ? 6.913 3.326 -8.393 1.00 83.19 94 SER A O 1
ATOM 748 N N . GLY A 1 95 ? 8.244 1.544 -8.657 1.00 84.12 95 GLY A N 1
ATOM 749 C CA . GLY A 1 95 ? 7.623 1.078 -9.901 1.00 84.12 95 GLY A CA 1
ATOM 750 C C . GLY A 1 95 ? 6.183 0.594 -9.710 1.00 84.12 95 GLY A C 1
ATOM 751 O O . GLY A 1 95 ? 5.307 0.932 -10.502 1.00 84.12 95 GLY A O 1
ATOM 752 N N . VAL A 1 96 ? 5.897 -0.136 -8.630 1.00 86.69 96 VAL A N 1
ATOM 753 C CA . VAL A 1 96 ? 4.532 -0.565 -8.281 1.00 86.69 96 VAL A CA 1
ATOM 754 C C . VAL A 1 96 ? 3.649 0.641 -7.984 1.00 86.69 96 VAL A C 1
ATOM 756 O O . VAL A 1 96 ? 2.535 0.711 -8.494 1.00 86.69 96 VAL A O 1
ATOM 759 N N . ILE A 1 97 ? 4.150 1.615 -7.221 1.00 83.50 97 ILE A N 1
ATOM 760 C CA . ILE A 1 97 ? 3.441 2.868 -6.944 1.00 83.50 97 ILE A CA 1
ATOM 761 C C . ILE A 1 97 ? 3.182 3.633 -8.247 1.00 83.50 97 ILE A C 1
ATOM 763 O O . ILE A 1 97 ? 2.069 4.106 -8.455 1.00 83.50 97 ILE A O 1
ATOM 767 N N . TYR A 1 98 ? 4.155 3.694 -9.160 1.00 81.12 98 TYR A N 1
ATOM 768 C CA . TYR A 1 98 ? 3.983 4.299 -10.481 1.00 81.12 98 TYR A CA 1
ATOM 769 C C . TYR A 1 98 ? 2.874 3.619 -11.294 1.00 81.12 98 TYR A C 1
ATOM 771 O O . TYR A 1 98 ? 1.981 4.288 -11.813 1.00 81.12 98 TYR A O 1
ATOM 779 N N . HIS A 1 99 ? 2.885 2.288 -11.373 1.00 79.31 99 HIS A N 1
ATOM 780 C CA . HIS A 1 99 ? 1.845 1.540 -12.074 1.00 79.31 99 HIS A CA 1
ATOM 781 C C . HIS A 1 99 ? 0.480 1.661 -11.390 1.00 79.31 99 HIS A C 1
ATOM 783 O O . HIS A 1 99 ? -0.526 1.764 -12.086 1.00 79.31 99 HIS A O 1
ATOM 789 N N . ALA A 1 100 ? 0.432 1.710 -10.057 1.00 80.12 100 ALA A N 1
ATOM 790 C CA . ALA A 1 100 ? -0.792 1.922 -9.293 1.00 80.12 100 ALA A CA 1
ATOM 791 C C . ALA A 1 100 ? -1.368 3.327 -9.521 1.00 80.12 100 ALA A C 1
ATOM 793 O O . ALA A 1 100 ? -2.551 3.457 -9.812 1.00 80.12 100 ALA A O 1
ATOM 794 N N . LEU A 1 101 ? -0.541 4.374 -9.472 1.00 75.06 101 LEU A N 1
ATOM 795 C CA . LEU A 1 101 ? -0.944 5.758 -9.755 1.00 75.06 101 LEU A CA 1
ATOM 796 C C . LEU A 1 101 ? -1.428 5.917 -11.200 1.00 75.06 101 LEU A C 1
ATOM 798 O O . LEU A 1 101 ? -2.454 6.551 -11.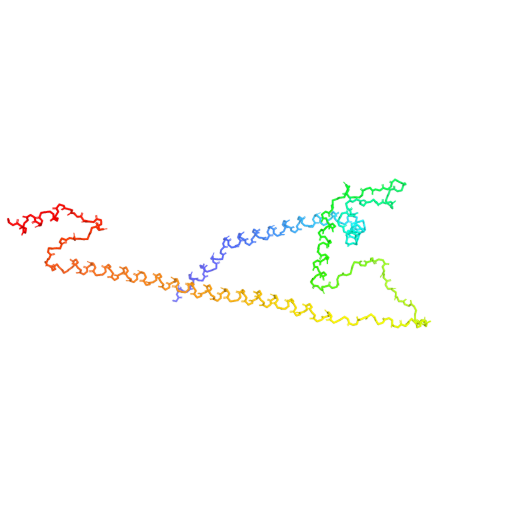445 1.00 75.06 101 LEU A O 1
ATOM 802 N N . ARG A 1 102 ? -0.747 5.264 -12.147 1.00 70.88 102 ARG A N 1
ATOM 803 C CA . ARG A 1 102 ? -1.150 5.225 -13.556 1.00 70.88 102 ARG A CA 1
ATOM 804 C C . ARG A 1 102 ? -2.440 4.426 -13.771 1.00 70.88 102 ARG A C 1
ATOM 806 O O . ARG A 1 102 ? -3.270 4.828 -14.582 1.00 70.88 102 ARG A O 1
ATOM 813 N N . ALA A 1 103 ? -2.655 3.342 -13.023 1.00 71.00 103 ALA A N 1
ATOM 814 C CA . ALA A 1 103 ? -3.914 2.591 -13.012 1.00 71.00 103 ALA A CA 1
ATOM 815 C C . ALA A 1 103 ? -5.067 3.395 -12.382 1.00 71.00 103 ALA A C 1
ATOM 817 O O . ALA A 1 103 ? -6.211 3.282 -12.820 1.00 71.00 103 ALA A O 1
ATOM 818 N N . LEU A 1 104 ? -4.751 4.254 -11.409 1.00 68.25 104 LEU A N 1
ATOM 819 C CA . LEU A 1 104 ? -5.654 5.231 -10.796 1.00 68.25 104 LEU A CA 1
ATOM 820 C C . LEU A 1 104 ? -5.804 6.515 -11.637 1.00 68.25 104 LEU A C 1
ATOM 822 O O . LEU A 1 104 ? -6.415 7.483 -11.186 1.00 68.25 104 LEU A O 1
ATOM 826 N N . THR A 1 105 ? -5.311 6.522 -12.885 1.00 60.00 105 THR A N 1
ATOM 827 C CA . THR A 1 105 ? -5.426 7.629 -13.856 1.00 60.00 105 THR A CA 1
ATOM 828 C C . THR A 1 105 ? -4.872 8.977 -13.391 1.00 60.00 105 THR A C 1
ATOM 830 O O . THR A 1 105 ? -5.224 10.015 -13.944 1.00 60.00 105 THR A O 1
ATOM 833 N N . VAL A 1 106 ? -3.950 8.975 -12.426 1.00 58.06 106 VAL A N 1
ATOM 834 C CA . VAL A 1 106 ? -3.127 10.150 -12.128 1.00 58.06 106 VAL A CA 1
ATOM 835 C C . VAL A 1 106 ? -2.006 10.196 -13.174 1.00 58.06 106 VAL A C 1
ATOM 837 O O . VAL A 1 106 ? -1.226 9.238 -13.243 1.00 58.06 106 VAL A O 1
ATOM 840 N N . PRO A 1 107 ? -1.900 11.250 -14.007 1.00 55.19 107 PRO A N 1
ATOM 841 C CA . PRO A 1 107 ? -0.781 11.394 -14.930 1.00 55.19 107 PRO A CA 1
ATOM 842 C C . PRO A 1 107 ? 0.482 11.710 -14.119 1.00 55.19 107 PRO A C 1
ATOM 844 O O . PRO A 1 107 ? 0.762 12.856 -13.783 1.00 55.19 107 PRO A O 1
ATOM 847 N N . VAL A 1 108 ? 1.213 10.665 -13.736 1.00 57.88 108 VAL A N 1
ATOM 848 C CA . VAL A 1 108 ? 2.549 10.781 -13.152 1.00 57.88 108 VAL A CA 1
ATOM 849 C C . VAL A 1 108 ? 3.531 10.518 -14.274 1.00 57.88 108 VAL A C 1
ATOM 851 O O . VAL A 1 108 ? 3.624 9.394 -14.763 1.00 57.88 108 VAL A O 1
ATOM 854 N N . ASP A 1 109 ? 4.254 11.546 -14.694 1.00 57.66 109 ASP A N 1
ATOM 855 C CA . ASP A 1 109 ? 5.281 11.404 -15.712 1.00 57.66 109 ASP A CA 1
ATOM 856 C C . ASP A 1 109 ? 6.660 11.204 -15.073 1.00 57.66 109 ASP A C 1
ATOM 858 O O . ASP A 1 109 ? 7.148 12.038 -14.313 1.00 57.66 109 ASP A O 1
ATOM 862 N N . ILE A 1 110 ? 7.324 10.091 -15.408 1.00 56.81 110 ILE A N 1
ATOM 863 C CA . ILE A 1 110 ? 8.743 9.857 -15.088 1.00 56.81 110 ILE A CA 1
ATOM 864 C C . ILE A 1 110 ? 9.571 10.481 -16.221 1.00 56.81 110 ILE A C 1
ATOM 866 O O . ILE A 1 110 ? 10.181 9.790 -17.043 1.00 56.81 110 ILE A O 1
ATOM 870 N N . HIS A 1 111 ? 9.552 11.809 -16.316 1.00 54.69 111 HIS A N 1
ATOM 871 C CA . HIS A 1 111 ? 10.454 12.544 -17.200 1.00 54.69 111 HIS A CA 1
ATOM 872 C C . HIS A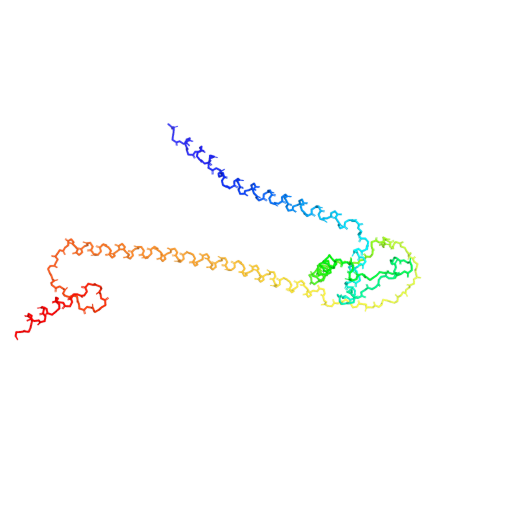 1 111 ? 11.762 12.884 -16.479 1.00 54.69 111 HIS A C 1
ATOM 874 O O . HIS A 1 111 ? 11.852 12.903 -15.253 1.00 54.69 111 HIS A O 1
ATOM 880 N N . ASN A 1 112 ? 12.824 13.065 -17.261 1.00 49.19 112 ASN A N 1
ATOM 881 C CA . ASN A 1 112 ? 14.142 13.420 -16.754 1.00 49.19 112 ASN A CA 1
ATOM 882 C C . ASN A 1 112 ? 14.082 14.848 -16.169 1.00 49.19 112 ASN A C 1
ATOM 884 O O . ASN A 1 112 ? 13.624 15.742 -16.876 1.00 49.19 112 ASN A O 1
ATOM 888 N N . PRO A 1 113 ? 14.556 15.109 -14.937 1.00 51.97 113 PRO A N 1
ATOM 889 C CA . PRO A 1 113 ? 14.461 16.444 -14.332 1.00 51.97 113 PRO A CA 1
ATOM 890 C C . PRO A 1 113 ? 15.298 17.510 -15.065 1.00 51.97 113 PRO A C 1
ATOM 892 O O . PRO A 1 113 ? 15.085 18.699 -14.858 1.00 51.97 113 PRO A O 1
ATOM 895 N N . LEU A 1 114 ? 16.231 17.102 -15.938 1.00 47.88 114 LEU A N 1
ATOM 896 C CA . LEU A 1 114 ? 17.038 18.003 -16.776 1.00 47.88 114 LEU A CA 1
ATOM 897 C C . LEU A 1 114 ? 16.357 18.386 -18.096 1.00 47.88 114 LEU A C 1
ATOM 899 O O . LEU A 1 114 ? 17.036 18.818 -19.022 1.00 47.88 114 LEU A O 1
ATOM 903 N N . GLU A 1 115 ? 15.037 18.265 -18.200 1.00 47.69 115 GLU A N 1
ATOM 904 C CA . GLU A 1 115 ? 14.290 18.900 -19.288 1.00 47.69 115 GLU A CA 1
ATOM 905 C C . GLU A 1 115 ? 13.489 20.109 -18.768 1.00 47.69 115 GLU A C 1
ATOM 907 O O . GLU A 1 115 ? 12.258 20.081 -18.750 1.00 47.69 115 GLU A O 1
ATOM 912 N N . PRO A 1 116 ? 14.154 21.190 -18.301 1.00 44.53 116 PRO A N 1
ATOM 913 C CA . PRO A 1 116 ? 13.484 22.455 -18.083 1.00 44.53 116 PRO A CA 1
ATOM 914 C C . PRO A 1 116 ? 13.285 23.149 -19.438 1.00 44.53 116 PRO A C 1
ATOM 916 O O . PRO A 1 116 ? 14.234 23.389 -20.178 1.00 44.53 116 PRO A O 1
ATOM 919 N N . LEU A 1 117 ? 12.029 23.485 -19.731 1.00 45.47 117 LEU A N 1
ATOM 920 C CA . LEU A 1 117 ? 11.598 24.492 -20.705 1.00 45.47 117 LEU A CA 1
ATOM 921 C C . LEU A 1 117 ? 12.236 24.425 -22.107 1.00 45.47 117 LEU A C 1
ATOM 923 O O . LEU A 1 117 ? 13.145 25.185 -22.440 1.00 45.47 117 LEU A O 1
ATOM 927 N N . ARG A 1 118 ? 11.599 23.680 -23.020 1.00 42.59 118 ARG A N 1
ATOM 928 C CA . ARG A 1 118 ? 11.583 24.083 -24.436 1.00 42.59 118 ARG A CA 1
ATOM 929 C C . ARG A 1 118 ? 10.681 25.312 -24.619 1.00 42.59 118 ARG A C 1
ATOM 931 O O . ARG A 1 118 ? 9.546 25.214 -25.072 1.00 42.59 118 ARG A O 1
ATOM 938 N N . LEU A 1 119 ? 11.203 26.481 -24.258 1.00 49.81 119 LEU A N 1
ATOM 939 C CA . LEU A 1 119 ? 10.753 27.757 -24.809 1.00 49.81 119 LEU A CA 1
ATOM 940 C C . LEU A 1 119 ? 11.530 28.027 -26.112 1.00 49.81 119 LEU A C 1
ATOM 942 O O . LEU A 1 119 ? 12.720 28.322 -26.076 1.00 49.81 119 LEU A O 1
ATOM 946 N N . GLY A 1 120 ? 10.825 27.942 -27.247 1.00 46.81 120 GLY A N 1
ATOM 947 C CA . GLY A 1 120 ? 11.212 28.478 -28.567 1.00 46.81 120 GLY A CA 1
ATOM 948 C C . GLY A 1 120 ? 11.744 27.451 -29.588 1.00 46.81 120 GLY A C 1
ATOM 949 O O . GLY A 1 120 ? 12.386 26.486 -29.175 1.00 46.81 120 GLY A O 1
ATOM 950 N N . PRO A 1 121 ? 11.516 27.622 -30.915 1.00 41.72 121 PRO A N 1
ATOM 951 C CA . PRO A 1 121 ? 11.089 28.840 -31.613 1.00 41.72 121 PRO A CA 1
ATOM 952 C C . PRO A 1 121 ? 9.731 28.723 -32.342 1.00 41.72 121 PRO A C 1
ATOM 954 O O . PRO A 1 121 ? 9.366 27.681 -32.884 1.00 41.72 121 PRO A O 1
ATOM 957 N N . LEU A 1 122 ? 9.012 29.845 -32.436 1.00 48.62 122 LEU A N 1
ATOM 958 C CA . LEU A 1 122 ? 8.003 30.083 -33.474 1.00 48.62 122 LEU A CA 1
ATOM 959 C C . LEU A 1 122 ? 8.715 30.243 -34.827 1.00 48.62 122 LEU A C 1
ATOM 961 O O . LEU A 1 122 ? 8.839 31.348 -35.340 1.00 48.62 122 LEU A O 1
ATOM 965 N N . THR A 1 123 ? 9.214 29.160 -35.416 1.00 43.97 123 THR A N 1
ATOM 966 C CA . THR A 1 123 ? 9.580 29.159 -36.837 1.00 43.97 123 THR A CA 1
ATOM 967 C C . THR A 1 123 ? 9.030 27.914 -37.512 1.00 43.97 123 THR A C 1
ATOM 969 O O . THR A 1 123 ? 9.582 26.821 -37.443 1.00 43.97 123 THR A O 1
ATOM 972 N N . SER A 1 124 ? 7.872 28.132 -38.141 1.00 46.09 124 SER A N 1
ATOM 973 C CA . SER A 1 124 ? 7.455 27.568 -39.425 1.00 46.09 124 SER A CA 1
ATOM 974 C C . SER A 1 124 ? 8.129 26.254 -39.807 1.00 46.09 124 SER A C 1
ATOM 976 O O . SER A 1 124 ? 9.148 26.270 -40.482 1.00 46.09 124 SER A O 1
ATOM 978 N N . HIS A 1 125 ? 7.539 25.132 -39.405 1.00 38.25 125 HIS A N 1
ATOM 979 C CA . HIS A 1 125 ? 7.472 23.918 -40.215 1.00 38.25 125 HIS A CA 1
ATOM 980 C C . HIS A 1 125 ? 6.150 23.242 -39.856 1.00 38.25 125 HIS A C 1
ATOM 982 O O . HIS A 1 125 ? 6.014 22.623 -38.800 1.00 38.25 125 HIS A O 1
ATOM 988 N N . CYS A 1 126 ? 5.159 23.402 -40.733 1.00 40.03 126 CYS A N 1
ATOM 989 C CA . CYS A 1 126 ? 3.923 22.635 -40.714 1.00 40.03 126 CYS A CA 1
ATOM 990 C C . CYS A 1 126 ? 4.268 21.147 -40.827 1.00 40.03 126 CYS A C 1
ATOM 992 O O . CYS A 1 126 ? 4.414 20.608 -41.922 1.00 40.03 126 CYS A O 1
ATOM 994 N N . ARG A 1 127 ? 4.408 20.469 -39.687 1.00 39.78 127 ARG A N 1
ATOM 995 C CA . ARG A 1 127 ? 4.219 19.024 -39.632 1.00 39.78 127 ARG A CA 1
ATOM 996 C C . ARG A 1 127 ? 2.705 18.803 -39.710 1.00 39.78 127 ARG A C 1
ATOM 998 O O . ARG A 1 127 ? 1.992 19.434 -38.926 1.00 39.78 127 ARG A O 1
ATOM 1005 N N . PRO A 1 128 ? 2.194 17.989 -40.650 1.00 39.59 128 PRO A N 1
ATOM 1006 C CA . PRO A 1 128 ? 0.767 17.708 -40.705 1.00 39.59 128 PRO A CA 1
ATOM 1007 C C . PRO A 1 128 ? 0.335 17.163 -39.340 1.00 39.59 128 PRO A C 1
ATOM 1009 O O . PRO A 1 128 ? 1.093 16.391 -38.738 1.00 39.59 128 PRO A O 1
ATOM 1012 N N . PRO A 1 129 ? -0.837 17.563 -38.821 1.00 44.75 129 PRO A N 1
ATOM 1013 C CA . PRO A 1 129 ? -1.347 16.977 -37.603 1.00 44.75 129 PRO A CA 1
ATOM 1014 C C . PRO A 1 129 ? -1.627 15.510 -37.916 1.00 44.75 129 PRO A C 1
ATOM 1016 O O . PRO A 1 129 ? -2.639 15.170 -38.526 1.00 44.75 129 PRO A O 1
ATOM 1019 N N . THR A 1 130 ? -0.725 14.613 -37.520 1.00 40.84 130 THR A N 1
ATOM 1020 C CA . THR A 1 130 ? -1.148 13.254 -37.209 1.00 40.84 130 THR A CA 1
ATOM 1021 C C . THR A 1 130 ? -2.214 13.419 -36.147 1.00 40.84 130 THR A C 1
ATOM 1023 O O . THR A 1 130 ? -1.923 13.819 -35.020 1.00 40.84 130 THR A O 1
ATOM 1026 N N . ILE A 1 131 ? -3.448 13.181 -36.576 1.00 46.31 131 ILE A N 1
ATOM 1027 C CA . ILE A 1 131 ? -4.626 12.939 -35.764 1.00 46.31 131 ILE A CA 1
ATOM 1028 C C . ILE A 1 131 ? -4.252 11.771 -34.841 1.00 46.31 131 ILE A C 1
ATOM 1030 O O . ILE A 1 131 ? -4.488 10.607 -35.150 1.00 46.31 131 ILE A O 1
ATOM 1034 N N . VAL A 1 132 ? -3.562 12.060 -33.737 1.00 44.69 132 VAL A N 1
ATOM 1035 C CA . VAL A 1 132 ? -3.532 11.164 -32.590 1.00 44.69 132 VAL A CA 1
ATOM 1036 C C . VAL A 1 132 ? -4.905 11.315 -31.974 1.00 44.69 132 VAL A C 1
ATOM 1038 O O . VAL A 1 132 ? -5.261 12.372 -31.460 1.00 44.69 132 VAL A O 1
ATOM 1041 N N . ASN A 1 133 ? -5.702 10.281 -32.223 1.00 38.06 133 ASN A N 1
ATOM 1042 C CA . ASN A 1 133 ? -7.027 10.037 -31.693 1.00 38.06 133 ASN A CA 1
ATOM 1043 C C . ASN A 1 133 ? -7.304 10.841 -30.418 1.00 38.06 133 ASN A C 1
ATOM 1045 O O . ASN A 1 133 ? -6.623 10.692 -29.407 1.00 38.06 133 ASN A O 1
ATOM 1049 N N . THR A 1 134 ? -8.351 11.661 -30.443 1.00 48.44 134 THR A N 1
ATOM 1050 C CA . THR A 1 134 ? -9.091 11.946 -29.218 1.00 48.44 134 THR A CA 1
ATOM 1051 C C . THR A 1 134 ? -9.640 10.611 -28.739 1.00 48.44 134 THR A C 1
ATOM 1053 O O . THR A 1 134 ? -10.675 10.150 -29.222 1.00 48.44 134 THR A O 1
ATOM 1056 N N . ASP A 1 135 ? -8.885 9.934 -27.878 1.00 51.16 135 ASP A N 1
ATOM 1057 C CA . ASP A 1 135 ? -9.251 8.617 -27.389 1.00 51.16 135 ASP A CA 1
ATOM 1058 C C . ASP A 1 135 ? -10.651 8.703 -26.750 1.00 51.16 135 ASP A C 1
ATOM 1060 O O . ASP A 1 135 ? -10.859 9.518 -25.844 1.00 51.16 135 ASP A O 1
ATOM 1064 N N . PRO A 1 136 ? -11.615 7.828 -27.095 1.00 50.44 136 PRO A N 1
ATOM 1065 C CA . PRO A 1 136 ? -12.901 7.728 -26.389 1.00 50.44 136 PRO A CA 1
ATOM 1066 C C . PRO A 1 136 ? -12.745 7.178 -24.948 1.00 50.44 136 PRO A C 1
ATOM 1068 O O . PRO A 1 136 ? -13.680 6.646 -24.347 1.00 50.44 136 PRO A O 1
ATOM 1071 N N . PHE A 1 137 ? -11.538 7.270 -24.387 1.00 52.62 137 PHE A N 1
ATOM 1072 C CA . PHE A 1 137 ? -11.091 6.685 -23.132 1.00 52.62 137 PHE A CA 1
ATOM 1073 C C . PHE A 1 137 ? -10.990 7.685 -21.977 1.00 52.62 137 PHE A C 1
ATOM 1075 O O . PHE A 1 137 ? -10.846 7.243 -20.841 1.00 52.62 137 PHE A O 1
ATOM 1082 N N . ALA A 1 138 ? -11.138 8.992 -22.212 1.00 52.59 138 ALA A N 1
ATOM 1083 C CA . ALA A 1 138 ? -11.082 9.992 -21.139 1.00 52.59 138 ALA A CA 1
ATOM 1084 C C . ALA A 1 138 ? -12.288 9.935 -20.171 1.00 52.59 138 ALA A C 1
ATOM 1086 O O . ALA A 1 138 ? -12.168 10.325 -19.014 1.00 52.59 138 ALA A O 1
ATOM 1087 N N . LEU A 1 139 ? -13.437 9.390 -20.597 1.00 50.69 139 LEU A N 1
ATOM 1088 C CA . LEU A 1 139 ? -14.641 9.260 -19.753 1.00 50.69 139 LEU A CA 1
ATOM 1089 C C . LEU A 1 139 ? -14.771 7.894 -19.052 1.00 50.69 139 LEU A C 1
ATOM 1091 O O . LEU A 1 139 ? -15.498 7.761 -18.071 1.00 50.69 139 LEU A O 1
ATOM 1095 N N . ARG A 1 140 ? -14.045 6.864 -19.503 1.00 54.75 140 ARG A N 1
ATOM 1096 C CA . ARG A 1 140 ? -14.111 5.513 -18.915 1.00 54.75 140 ARG A CA 1
ATOM 1097 C C . ARG A 1 140 ? -13.559 5.389 -17.481 1.00 54.75 140 ARG A C 1
ATOM 1099 O O . ARG A 1 140 ? -14.134 4.598 -16.733 1.00 54.75 140 ARG A O 1
ATOM 1106 N N . PRO A 1 141 ? -12.495 6.096 -17.046 1.00 53.16 141 PRO A N 1
ATOM 1107 C CA . PRO A 1 141 ? -11.965 5.911 -15.695 1.00 53.16 141 PRO A CA 1
ATOM 1108 C C . PRO A 1 141 ? -12.874 6.526 -14.625 1.00 53.16 141 PRO A C 1
ATOM 1110 O O . PRO A 1 141 ? -13.174 5.863 -13.635 1.00 53.16 141 PRO A O 1
ATOM 1113 N N . VAL A 1 142 ? -13.409 7.730 -14.851 1.00 60.03 142 VAL A N 1
ATOM 1114 C CA . VAL A 1 142 ? -14.286 8.418 -13.884 1.00 60.03 142 VAL A CA 1
ATOM 1115 C C . VAL A 1 142 ? -15.554 7.604 -13.608 1.00 60.03 142 VAL A C 1
ATOM 1117 O O . VAL A 1 142 ? -15.959 7.458 -12.457 1.00 60.03 142 VAL A O 1
ATOM 1120 N N . LEU A 1 143 ? -16.134 6.984 -14.638 1.00 62.66 143 LEU A N 1
ATOM 1121 C CA . LEU A 1 143 ? -17.309 6.113 -14.510 1.00 62.66 143 LEU A CA 1
ATOM 1122 C C . LEU A 1 143 ? -17.011 4.777 -13.803 1.00 62.66 143 LEU A C 1
ATOM 1124 O O . LEU A 1 143 ? -17.858 4.263 -13.079 1.00 62.66 143 LEU A O 1
ATOM 1128 N N . ARG A 1 144 ? -15.807 4.213 -13.961 1.00 59.78 144 ARG A N 1
ATOM 1129 C CA . ARG A 1 144 ? -15.431 2.933 -13.329 1.00 59.78 144 ARG A CA 1
ATOM 1130 C C . ARG A 1 144 ? -15.107 3.077 -11.845 1.00 59.78 144 ARG A C 1
ATOM 1132 O O . ARG A 1 144 ? -15.521 2.247 -11.040 1.00 59.78 144 ARG A O 1
ATOM 1139 N N . TRP A 1 145 ? -14.389 4.132 -11.479 1.00 61.06 145 TRP A N 1
ATOM 1140 C CA . TRP A 1 145 ? -13.974 4.358 -10.095 1.00 61.06 145 TRP A CA 1
ATOM 1141 C C . TRP A 1 145 ? -15.069 5.009 -9.245 1.00 61.06 145 TRP A C 1
ATOM 1143 O O . TRP A 1 145 ? -15.151 4.720 -8.054 1.00 61.06 145 TRP A O 1
ATOM 1153 N N . SER A 1 146 ? -15.966 5.802 -9.843 1.00 75.88 146 SER A N 1
ATOM 1154 C CA . SER A 1 146 ? -17.159 6.297 -9.137 1.00 75.88 146 SER A CA 1
ATOM 1155 C C . SER A 1 146 ? -18.093 5.157 -8.734 1.00 75.88 146 SER A C 1
ATOM 1157 O O . SER A 1 146 ? -18.559 5.149 -7.601 1.00 75.88 146 SER A O 1
ATOM 1159 N N . ALA A 1 147 ? -18.289 4.146 -9.587 1.00 80.38 147 ALA A N 1
ATOM 1160 C CA . ALA A 1 147 ? -19.070 2.959 -9.237 1.00 80.38 147 ALA A CA 1
ATOM 1161 C C . ALA A 1 147 ? -18.455 2.171 -8.064 1.00 80.38 147 ALA A C 1
ATOM 1163 O O . ALA A 1 147 ? -19.176 1.724 -7.173 1.00 80.38 147 ALA A O 1
ATOM 1164 N N . LEU A 1 148 ? -17.123 2.049 -8.016 1.00 83.50 148 LEU A N 1
ATOM 1165 C CA . LEU A 1 148 ? -16.416 1.371 -6.924 1.00 83.50 148 LEU A CA 1
ATOM 1166 C C . LEU A 1 148 ? -16.476 2.187 -5.621 1.00 83.50 148 LEU A C 1
ATOM 1168 O O . LEU A 1 148 ? -16.799 1.642 -4.567 1.00 83.50 148 LEU A O 1
ATOM 1172 N N . GLY A 1 149 ? -16.237 3.500 -5.690 1.00 84.06 149 GLY A N 1
ATOM 1173 C CA . GLY A 1 149 ? -16.323 4.397 -4.535 1.00 84.06 149 GLY A CA 1
ATOM 1174 C C . GLY A 1 149 ? -17.737 4.483 -3.956 1.00 84.06 149 GLY A C 1
ATOM 1175 O O . GLY A 1 149 ? -17.917 4.348 -2.746 1.00 84.06 149 GLY A O 1
ATOM 1176 N N . LEU A 1 150 ? -18.749 4.629 -4.815 1.00 89.12 150 LEU A N 1
ATOM 1177 C CA . LEU A 1 150 ? -20.157 4.610 -4.412 1.00 89.12 150 LEU A CA 1
ATOM 1178 C C . LEU A 1 150 ? -20.566 3.243 -3.854 1.00 89.12 150 LEU A C 1
ATOM 1180 O O . LEU A 1 150 ? -21.288 3.199 -2.863 1.00 89.12 150 LEU A O 1
ATOM 1184 N N . GLY A 1 151 ? -20.067 2.140 -4.418 1.00 90.12 151 GLY A N 1
ATOM 1185 C CA . GLY A 1 151 ? -20.316 0.789 -3.912 1.00 90.12 151 GLY A CA 1
ATOM 1186 C C . GLY A 1 151 ? -19.751 0.559 -2.508 1.00 90.12 151 GLY A C 1
ATOM 1187 O O . GLY A 1 151 ? -20.467 0.076 -1.633 1.00 90.12 151 GLY A O 1
ATOM 1188 N N . ILE A 1 152 ? -18.499 0.962 -2.254 1.00 93.38 152 ILE A N 1
ATOM 1189 C CA . ILE A 1 152 ? -17.885 0.869 -0.916 1.00 93.38 152 ILE A CA 1
ATOM 1190 C C . ILE A 1 152 ? -18.624 1.768 0.082 1.00 93.38 152 ILE A C 1
ATOM 1192 O O . ILE A 1 152 ? -18.916 1.340 1.200 1.00 93.38 152 ILE A O 1
ATOM 1196 N N . PHE A 1 153 ? -18.959 3.000 -0.310 1.00 92.25 153 PHE A N 1
ATOM 1197 C CA . PHE A 1 153 ? -19.673 3.935 0.558 1.00 92.25 153 PHE A CA 1
ATOM 1198 C C . PHE A 1 153 ? -21.087 3.442 0.900 1.00 92.25 153 PHE A C 1
ATOM 1200 O O . PHE A 1 153 ? -21.489 3.450 2.068 1.00 92.25 153 PHE A O 1
ATOM 1207 N N . TYR A 1 154 ? -21.830 2.954 -0.094 1.00 92.06 154 TYR A N 1
ATOM 1208 C CA . TYR A 1 154 ? -23.153 2.370 0.105 1.00 92.06 154 TYR A CA 1
ATOM 1209 C C . TYR A 1 154 ? -23.078 1.113 0.977 1.00 92.06 154 TYR A C 1
ATOM 1211 O O . TYR A 1 154 ? -23.806 1.010 1.959 1.00 92.06 154 TYR A O 1
ATOM 1219 N N . GLY A 1 155 ? -22.137 0.205 0.701 1.00 94.06 155 GLY A N 1
ATOM 1220 C CA . GLY A 1 155 ? -21.917 -0.993 1.512 1.00 94.06 155 GLY A CA 1
ATOM 1221 C C . GLY A 1 155 ? -21.616 -0.666 2.976 1.00 94.06 155 GLY A C 1
ATOM 1222 O O . GLY A 1 155 ? -22.233 -1.232 3.874 1.00 94.06 155 GLY A O 1
ATOM 1223 N N . PHE A 1 156 ? -20.733 0.301 3.242 1.00 95.00 156 PHE A N 1
ATOM 1224 C CA . PHE A 1 156 ? -20.390 0.703 4.608 1.00 95.00 156 PHE A CA 1
ATOM 1225 C C . PHE A 1 156 ? -21.563 1.359 5.351 1.00 95.00 156 PHE A C 1
ATOM 1227 O O . PHE A 1 156 ? -21.826 1.039 6.512 1.00 95.00 156 PHE A O 1
ATOM 1234 N N . THR A 1 157 ? -22.283 2.273 4.698 1.00 92.75 157 THR A N 1
ATOM 1235 C CA . THR A 1 157 ? -23.437 2.955 5.308 1.00 92.75 157 THR A CA 1
ATOM 1236 C C . THR A 1 157 ? -24.601 1.993 5.555 1.00 92.75 157 THR A C 1
ATOM 1238 O O . THR A 1 157 ? -25.198 2.021 6.631 1.00 92.75 157 THR A O 1
ATOM 1241 N N . HIS A 1 158 ? -24.860 1.079 4.621 1.00 94.00 158 HIS A N 1
ATOM 1242 C CA . HIS A 1 158 ? -25.888 0.050 4.747 1.00 94.00 158 HIS A CA 1
ATOM 1243 C C . HIS A 1 158 ? -25.544 -0.983 5.831 1.00 94.00 158 HIS A C 1
ATOM 1245 O O . HIS A 1 158 ? -26.378 -1.282 6.685 1.00 94.00 158 HIS A O 1
ATOM 1251 N N . GLN A 1 159 ? -24.290 -1.453 5.889 1.00 89.88 159 GLN A N 1
ATOM 1252 C CA . GLN A 1 159 ? -23.836 -2.387 6.926 1.00 89.88 159 GLN A CA 1
ATOM 1253 C C . GLN A 1 159 ? -23.953 -1.777 8.329 1.00 89.88 159 GLN A C 1
ATOM 1255 O O . GLN A 1 159 ? -24.319 -2.465 9.287 1.00 89.88 159 GLN A O 1
ATOM 1260 N N . ARG A 1 160 ? -23.688 -0.471 8.464 1.00 91.50 160 ARG A N 1
ATOM 1261 C CA . ARG A 1 160 ? -23.900 0.255 9.722 1.00 91.50 160 ARG A CA 1
ATOM 1262 C C . ARG A 1 160 ? -25.368 0.309 10.132 1.00 91.50 160 ARG A C 1
ATOM 1264 O O . ARG A 1 160 ? -25.650 0.128 11.314 1.00 91.50 160 ARG A O 1
ATOM 1271 N N . ALA A 1 161 ? -26.281 0.521 9.186 1.00 91.88 161 ALA A N 1
ATOM 1272 C CA . ALA A 1 161 ? -27.714 0.541 9.465 1.00 91.88 161 ALA A CA 1
ATOM 1273 C C . ALA A 1 161 ? -28.232 -0.838 9.918 1.00 91.88 161 ALA A C 1
ATOM 1275 O O . ALA A 1 161 ? -28.894 -0.921 10.951 1.00 91.88 161 ALA A O 1
ATOM 1276 N N . ILE A 1 162 ? -27.853 -1.919 9.222 1.00 92.81 162 ILE A N 1
ATOM 1277 C CA . ILE A 1 162 ? -28.250 -3.299 9.573 1.00 92.81 162 ILE A CA 1
ATOM 1278 C C . ILE A 1 162 ? -27.721 -3.694 10.956 1.00 92.81 162 ILE A C 1
ATOM 1280 O O . ILE A 1 162 ? -28.436 -4.257 11.779 1.00 92.81 162 ILE A O 1
ATOM 1284 N N . THR A 1 163 ? -26.462 -3.368 11.247 1.00 94.44 163 THR A N 1
ATOM 1285 C CA . THR A 1 163 ? -25.859 -3.727 12.539 1.00 94.44 163 THR A CA 1
ATOM 1286 C C . THR A 1 163 ? -26.525 -2.965 13.694 1.00 94.44 163 THR A C 1
ATOM 1288 O O . THR A 1 163 ? -26.658 -3.490 14.800 1.00 94.44 163 THR A O 1
ATOM 1291 N N . ALA A 1 164 ? -26.967 -1.724 13.454 1.00 93.75 164 ALA A N 1
ATOM 1292 C CA . ALA A 1 164 ? -27.676 -0.930 14.453 1.00 93.75 164 ALA A CA 1
ATOM 1293 C C . ALA A 1 164 ? -29.057 -1.515 14.790 1.00 93.75 164 ALA A C 1
ATOM 1295 O O . ALA A 1 164 ? -29.401 -1.575 15.972 1.00 93.75 164 ALA A O 1
ATOM 1296 N N . SER A 1 165 ? -29.817 -1.987 13.793 1.00 92.81 165 SER A N 1
ATOM 1297 C CA . SER A 1 165 ? -31.121 -2.621 14.034 1.00 92.81 165 SER A CA 1
ATOM 1298 C C . SER A 1 165 ? -30.979 -3.961 14.757 1.00 92.81 165 SER A C 1
ATOM 1300 O O . SER A 1 165 ? -31.638 -4.169 15.771 1.00 92.81 165 SER A O 1
ATOM 1302 N N . GLN A 1 166 ? -30.039 -4.814 14.335 1.00 95.62 166 GLN A N 1
ATOM 1303 C CA . GLN A 1 166 ? -29.761 -6.099 14.995 1.00 95.62 166 GLN A CA 1
ATOM 1304 C C . GLN A 1 166 ? -29.388 -5.928 16.472 1.00 95.62 166 GLN A C 1
ATOM 1306 O O . GLN A 1 166 ? -29.797 -6.712 17.327 1.00 95.62 166 GLN A O 1
ATOM 1311 N N . LYS A 1 167 ? -28.630 -4.875 16.802 1.00 95.94 167 LYS A N 1
ATOM 1312 C CA . LYS A 1 167 ? -28.274 -4.560 18.190 1.00 95.94 167 LYS A CA 1
ATOM 1313 C C . LYS A 1 167 ? -29.488 -4.116 19.014 1.00 95.94 167 LYS A C 1
ATOM 1315 O O . LYS A 1 167 ? -29.553 -4.432 20.201 1.00 95.94 167 LYS A O 1
ATOM 1320 N N . ALA A 1 168 ? -30.432 -3.395 18.405 1.00 94.06 168 ALA A N 1
ATOM 1321 C CA . ALA A 1 168 ? -31.670 -2.990 19.065 1.00 94.06 168 ALA A CA 1
ATOM 1322 C C . ALA A 1 168 ? -32.583 -4.196 19.346 1.00 94.06 168 ALA A C 1
ATOM 1324 O O . ALA A 1 168 ? -33.084 -4.323 20.462 1.00 94.06 168 ALA A O 1
ATOM 1325 N N . GLU A 1 169 ? -32.728 -5.114 18.388 1.00 92.62 169 GLU A N 1
ATOM 1326 C CA . GLU A 1 169 ? -33.486 -6.364 18.556 1.00 92.62 169 GLU A CA 1
ATOM 1327 C C . GLU A 1 169 ? -32.862 -7.266 19.629 1.00 92.62 169 GLU A C 1
ATOM 1329 O O . GLU A 1 169 ? -33.558 -7.764 20.514 1.00 92.62 169 GLU A O 1
ATOM 1334 N N . HIS A 1 170 ? -31.531 -7.404 19.639 1.00 95.06 170 HIS A N 1
ATOM 1335 C CA . HIS A 1 170 ? -30.829 -8.141 20.693 1.00 95.06 170 HIS A CA 1
ATOM 1336 C C . HIS A 1 170 ? -31.098 -7.566 22.088 1.00 95.06 170 HIS A C 1
ATOM 1338 O O . HIS A 1 170 ? -31.338 -8.328 23.025 1.00 95.06 170 HIS A O 1
ATOM 1344 N N . ALA A 1 171 ? -31.099 -6.236 22.227 1.00 95.94 171 ALA A N 1
ATOM 1345 C CA . ALA A 1 171 ? -31.431 -5.596 23.494 1.00 95.94 171 ALA A CA 1
ATOM 1346 C C . ALA A 1 171 ? -32.873 -5.921 23.922 1.00 95.94 171 ALA A C 1
ATOM 1348 O O . ALA A 1 171 ? -33.096 -6.235 25.088 1.00 95.94 171 ALA A O 1
ATOM 1349 N N . GLN A 1 172 ? -33.838 -5.920 22.993 1.00 94.62 172 GLN A N 1
ATOM 1350 C CA . GLN A 1 172 ? -35.237 -6.274 23.276 1.00 94.62 172 GLN A CA 1
ATOM 1351 C C . GLN A 1 172 ? -35.392 -7.724 23.741 1.00 94.62 172 GLN A C 1
ATOM 1353 O O . GLN A 1 172 ? -36.003 -7.967 24.782 1.00 94.62 172 GLN A O 1
ATOM 1358 N N . HIS A 1 173 ? -34.767 -8.678 23.051 1.00 95.88 173 HIS A N 1
ATOM 1359 C CA . HIS A 1 173 ? -34.804 -10.085 23.455 1.00 95.88 173 HIS A CA 1
ATOM 1360 C C . HIS A 1 173 ? -34.218 -10.320 24.853 1.00 95.88 173 HIS A C 1
ATOM 1362 O O . HIS A 1 173 ? -34.711 -11.169 25.602 1.00 95.88 173 HIS A O 1
ATOM 1368 N N . GLU A 1 174 ? -33.192 -9.561 25.250 1.00 96.19 174 GLU A N 1
ATOM 1369 C CA . GLU A 1 174 ? -32.677 -9.615 26.619 1.00 96.19 174 GLU A CA 1
ATOM 1370 C C . GLU A 1 174 ? -33.709 -9.148 27.656 1.00 96.19 174 GLU A C 1
ATOM 1372 O O . GLU A 1 174 ? -33.774 -9.731 28.742 1.00 96.19 174 GLU A O 1
ATOM 1377 N N . TYR A 1 175 ? -34.518 -8.128 27.348 1.00 95.56 175 TYR A N 1
ATOM 1378 C CA . TYR A 1 175 ? -35.604 -7.678 28.224 1.00 95.56 175 TYR A CA 1
ATOM 1379 C C . TYR A 1 175 ? -36.729 -8.711 28.302 1.00 95.56 175 TYR A C 1
ATOM 1381 O O . TYR A 1 175 ? -37.095 -9.111 29.405 1.00 95.56 175 TYR A O 1
ATOM 1389 N N . GLU A 1 176 ? -37.201 -9.230 27.167 1.00 97.12 176 GLU A N 1
ATOM 1390 C CA . GLU A 1 176 ? -38.250 -10.261 27.120 1.00 97.12 176 GLU A CA 1
ATOM 1391 C C . GLU A 1 176 ? -37.859 -11.510 27.915 1.00 97.12 176 GLU A C 1
ATOM 1393 O O . GLU A 1 176 ? -38.660 -12.084 28.658 1.00 97.12 176 GLU A O 1
ATOM 1398 N N . LYS A 1 177 ? -36.593 -11.932 27.797 1.00 97.62 177 LYS A N 1
ATOM 1399 C CA . LYS A 1 177 ? -36.063 -13.059 28.566 1.00 97.62 177 LYS A CA 1
ATOM 1400 C C . LYS A 1 177 ? -36.137 -12.782 30.068 1.00 97.62 177 LYS A C 1
ATOM 1402 O O . LYS A 1 177 ? -36.540 -13.661 30.828 1.00 97.62 177 LYS A O 1
ATOM 1407 N N . LYS A 1 178 ? -35.782 -11.569 30.502 1.00 96.50 178 LYS A N 1
ATOM 1408 C CA . LYS A 1 178 ? -35.871 -11.155 31.912 1.00 96.50 178 LYS A CA 1
ATOM 1409 C C . LYS A 1 178 ? -37.323 -11.103 32.388 1.00 96.50 178 LYS A C 1
ATOM 1411 O O . LYS A 1 178 ? -37.609 -11.564 33.489 1.00 96.50 178 LYS A O 1
ATOM 1416 N N . GLU A 1 179 ? -38.247 -10.618 31.566 1.00 95.44 179 GLU A N 1
ATOM 1417 C CA . GLU A 1 179 ? -39.673 -10.577 31.899 1.00 95.44 179 GLU A CA 1
ATOM 1418 C C . GLU A 1 179 ? -40.263 -11.974 32.086 1.00 95.44 179 GLU A C 1
ATOM 1420 O O . GLU A 1 179 ? -40.935 -12.217 33.090 1.00 95.44 179 GLU A O 1
ATOM 1425 N N . LYS A 1 180 ? -39.953 -12.915 31.185 1.00 96.19 180 LYS A N 1
ATOM 1426 C CA . LYS A 1 180 ? -40.372 -14.320 31.310 1.00 96.19 180 LYS A CA 1
ATOM 1427 C C . LYS A 1 180 ? -39.877 -14.942 32.612 1.00 96.19 180 LYS A C 1
ATOM 1429 O O . LYS A 1 180 ? -40.654 -15.591 33.305 1.00 96.19 180 LYS A O 1
ATOM 1434 N N . LEU A 1 181 ? -38.620 -14.690 32.984 1.00 96.81 181 LEU A N 1
ATOM 1435 C CA . LEU A 1 181 ? -38.057 -15.177 34.247 1.00 96.81 181 LEU A CA 1
ATOM 1436 C C . LEU A 1 181 ? -38.778 -14.583 35.465 1.00 96.81 181 LEU A C 1
ATOM 1438 O O . LEU A 1 181 ? -39.077 -15.303 36.414 1.00 96.81 181 LEU A O 1
ATOM 1442 N N . ILE A 1 182 ? -39.110 -13.290 35.433 1.00 96.38 182 ILE A N 1
ATOM 1443 C CA . ILE A 1 182 ? -39.862 -12.639 36.514 1.00 96.38 182 ILE A CA 1
ATOM 1444 C C . ILE A 1 182 ? -41.283 -13.208 36.604 1.00 96.38 182 ILE A C 1
ATOM 1446 O O . ILE A 1 182 ? -41.775 -13.453 37.704 1.00 96.38 182 ILE A O 1
ATOM 1450 N N . GLN A 1 183 ? -41.953 -13.429 35.471 1.00 95.62 183 GLN A N 1
ATOM 1451 C CA . GLN A 1 183 ? -43.294 -14.017 35.435 1.00 95.62 183 GLN A CA 1
ATOM 1452 C C . GLN A 1 183 ? -43.289 -15.457 35.948 1.00 95.62 183 GLN A C 1
ATOM 1454 O O . GLN A 1 183 ? -44.130 -15.804 36.776 1.00 95.62 183 GLN A O 1
ATOM 1459 N N . GLN A 1 184 ? -42.314 -16.263 35.523 1.00 95.38 184 GLN A N 1
ATOM 1460 C CA . GLN A 1 184 ? -42.134 -17.625 36.012 1.00 95.38 184 GLN A CA 1
ATOM 1461 C C . GLN A 1 184 ? -41.906 -17.635 37.528 1.00 95.38 184 GLN A C 1
ATOM 1463 O O . GLN A 1 184 ? -42.620 -18.333 38.244 1.00 95.38 184 GLN A O 1
ATOM 1468 N N . ALA A 1 185 ? -40.997 -16.795 38.036 1.00 94.19 185 ALA A N 1
ATOM 1469 C CA . ALA A 1 185 ? -40.737 -16.680 39.469 1.00 94.19 185 ALA A CA 1
ATOM 1470 C C . ALA A 1 185 ? -41.985 -16.239 40.255 1.00 94.19 185 ALA A C 1
ATOM 1472 O O . ALA A 1 185 ? -42.267 -16.781 41.322 1.00 94.19 185 ALA A O 1
ATOM 1473 N N . LYS A 1 186 ? -42.776 -15.295 39.722 1.00 93.94 186 LYS A N 1
ATOM 1474 C CA . LYS A 1 186 ? -44.051 -14.867 40.325 1.00 93.94 186 LYS A CA 1
ATOM 1475 C C . LYS A 1 186 ? -45.089 -15.989 40.340 1.00 93.94 186 LYS A C 1
ATOM 1477 O O . LYS A 1 186 ? -45.770 -16.153 41.348 1.00 93.94 186 LYS A O 1
ATOM 1482 N N . ALA A 1 187 ? -45.204 -16.761 39.260 1.00 89.81 187 ALA A N 1
ATOM 1483 C CA . ALA A 1 187 ? -46.125 -17.891 39.172 1.00 89.81 187 ALA A CA 1
ATOM 1484 C C . ALA A 1 187 ? -45.735 -19.012 40.148 1.00 89.81 187 ALA A C 1
ATOM 1486 O O . ALA A 1 187 ? -46.591 -19.540 40.854 1.00 89.81 187 ALA A O 1
ATOM 1487 N N . GLU A 1 188 ? -44.445 -19.339 40.244 1.00 86.00 188 GLU A N 1
ATOM 1488 C CA . GLU A 1 188 ? -43.930 -20.304 41.221 1.00 86.00 188 GLU A CA 1
ATOM 1489 C C . GLU A 1 188 ? -44.107 -19.815 42.666 1.00 86.00 188 GLU A C 1
ATOM 1491 O O . GLU A 1 188 ? -44.483 -20.595 43.541 1.00 86.00 188 GLU A O 1
ATOM 1496 N N . PHE A 1 189 ? -43.908 -18.521 42.929 1.00 88.00 189 PHE A N 1
ATOM 1497 C CA . PHE A 1 189 ? -44.150 -17.924 44.243 1.00 88.00 189 PHE A CA 1
ATOM 1498 C C . PHE A 1 189 ? -45.640 -17.930 44.622 1.00 88.00 189 PHE A C 1
ATOM 1500 O O . PHE A 1 189 ? -45.987 -18.284 45.746 1.00 88.00 189 PHE A O 1
ATOM 1507 N N . ALA A 1 190 ? -46.537 -17.619 43.681 1.00 85.56 190 ALA A N 1
ATOM 1508 C CA . ALA A 1 190 ? -47.983 -17.701 43.889 1.00 85.56 190 ALA A CA 1
ATOM 1509 C C . ALA A 1 190 ? -48.443 -19.140 44.182 1.00 85.56 190 ALA A C 1
ATOM 1511 O O . ALA A 1 190 ? -49.245 -19.345 45.092 1.00 85.56 190 ALA A O 1
ATOM 1512 N N . LYS A 1 191 ? -47.876 -20.140 43.485 1.00 80.62 191 LYS A N 1
ATOM 1513 C CA . LYS A 1 191 ? -48.099 -21.570 43.776 1.00 80.62 191 LYS A CA 1
ATOM 1514 C C . LYS A 1 191 ? -47.645 -21.959 45.188 1.00 80.62 191 LYS A C 1
ATOM 1516 O O . LYS A 1 191 ? -48.287 -22.792 45.814 1.00 80.62 191 LYS A O 1
ATOM 1521 N N . LYS A 1 192 ? -46.565 -21.360 45.708 1.00 72.75 192 LYS A N 1
ATOM 1522 C CA . LYS A 1 192 ? -46.108 -21.591 47.092 1.00 72.75 192 LYS A CA 1
ATOM 1523 C C . LYS A 1 192 ? -46.999 -20.924 48.148 1.00 72.75 192 LYS A C 1
ATOM 1525 O O . LYS A 1 192 ? -47.127 -21.472 49.236 1.00 72.75 192 LYS A O 1
ATOM 1530 N N . ASN A 1 193 ? -47.617 -19.782 47.840 1.00 67.44 193 ASN A N 1
ATOM 1531 C CA . ASN A 1 193 ? -48.437 -19.021 48.796 1.00 67.44 193 ASN A CA 1
ATOM 1532 C C . ASN A 1 193 ? -49.926 -19.406 48.824 1.00 67.44 193 ASN A C 1
ATOM 1534 O O . ASN A 1 193 ? -50.623 -18.999 49.748 1.00 67.44 193 ASN A O 1
ATOM 1538 N N . ASN A 1 194 ? -50.417 -20.185 47.855 1.00 59.56 194 ASN A N 1
ATOM 1539 C CA . ASN A 1 194 ? -51.756 -20.779 47.878 1.00 59.56 194 ASN A CA 1
ATOM 1540 C C . ASN A 1 194 ? -51.617 -22.309 47.811 1.00 59.56 194 ASN A C 1
ATOM 1542 O O . ASN A 1 194 ? -51.556 -22.859 46.708 1.00 59.56 194 ASN A O 1
ATOM 1546 N N . PRO A 1 195 ? -51.549 -23.024 48.950 1.00 54.06 195 PRO A N 1
ATOM 1547 C CA . PRO A 1 195 ? -51.474 -24.476 48.941 1.00 54.06 195 PRO A CA 1
ATOM 1548 C C . PRO A 1 195 ? -52.853 -25.036 48.570 1.00 54.06 195 PRO A C 1
ATOM 1550 O O . PRO A 1 195 ? -53.639 -25.416 49.431 1.00 54.06 195 PRO A O 1
ATOM 1553 N N . THR A 1 196 ? -53.176 -25.069 47.276 1.00 45.94 196 THR A N 1
ATOM 1554 C CA . THR A 1 196 ? -54.256 -25.935 46.796 1.00 45.94 196 THR A CA 1
ATOM 1555 C C . THR A 1 196 ? -53.714 -27.355 46.824 1.00 45.94 196 THR A C 1
ATOM 1557 O O . THR A 1 196 ? -52.810 -27.708 46.069 1.00 45.94 196 THR A O 1
ATOM 1560 N N . SER A 1 197 ? -54.232 -28.132 47.768 1.00 51.59 197 SER A N 1
ATOM 1561 C CA . SER A 1 197 ? -54.073 -29.575 47.888 1.00 51.59 197 SER A CA 1
ATOM 1562 C C . SER A 1 197 ? -54.171 -30.263 46.521 1.00 51.59 197 SER A C 1
ATOM 1564 O O . SER A 1 197 ? -55.143 -30.065 45.799 1.00 51.59 197 SER A O 1
ATOM 1566 N N . GLY A 1 198 ? -53.182 -31.086 46.170 1.00 43.88 198 GLY A N 1
ATOM 1567 C CA . GLY A 1 198 ? -53.220 -31.880 44.943 1.00 43.88 198 GLY A CA 1
ATOM 1568 C C . GLY A 1 198 ? -51.941 -32.682 44.737 1.00 43.88 198 GLY A C 1
ATOM 1569 O O . GLY A 1 198 ? -50.940 -32.150 44.277 1.00 43.88 198 GLY A O 1
ATOM 1570 N N . ASP A 1 199 ? -51.995 -33.957 45.106 1.00 48.53 199 ASP A N 1
ATOM 1571 C CA . ASP A 1 199 ? -51.008 -35.015 44.873 1.00 48.53 199 ASP A CA 1
ATOM 1572 C C . ASP A 1 199 ? -50.576 -35.099 43.389 1.00 48.53 199 ASP A C 1
ATOM 1574 O O . ASP A 1 199 ? -51.165 -35.831 42.595 1.00 48.53 199 ASP A O 1
ATOM 1578 N N . SER A 1 200 ? -49.569 -34.326 42.973 1.00 52.31 200 SER A N 1
ATOM 1579 C CA . SER A 1 200 ? -49.062 -34.355 41.596 1.00 52.31 200 SER A CA 1
ATOM 1580 C C . SER A 1 200 ? -47.771 -35.168 41.516 1.00 52.31 200 SER A C 1
ATOM 1582 O O . SER A 1 200 ? -46.667 -34.630 41.622 1.00 52.31 200 SER A O 1
ATOM 1584 N N . VAL A 1 201 ? -47.912 -36.480 41.329 1.00 54.56 201 VAL A N 1
ATOM 1585 C CA . VAL A 1 201 ? -46.820 -37.322 40.825 1.00 54.56 201 VAL A CA 1
ATOM 1586 C C . VAL A 1 201 ? -46.420 -36.802 39.445 1.00 54.56 201 VAL A C 1
ATOM 1588 O O . VAL A 1 201 ? -47.245 -36.717 38.535 1.00 54.56 201 VAL A O 1
ATOM 1591 N N . ILE A 1 202 ? -45.156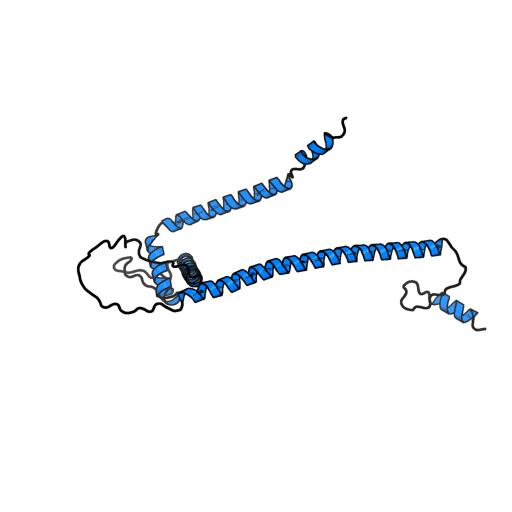 -36.409 39.320 1.00 59.41 202 ILE A N 1
ATOM 1592 C CA . ILE A 1 202 ? -44.551 -35.917 38.083 1.00 59.41 202 ILE A CA 1
ATOM 1593 C C . ILE A 1 202 ? -44.326 -37.130 37.175 1.00 59.41 202 ILE A C 1
ATOM 1595 O O . ILE A 1 202 ? -43.573 -38.037 37.519 1.00 59.41 202 ILE A O 1
ATOM 1599 N N . THR A 1 203 ? -45.034 -37.167 36.049 1.00 60.38 203 THR A N 1
ATOM 1600 C CA . THR A 1 203 ? -45.070 -38.281 35.081 1.00 60.38 203 THR A CA 1
ATOM 1601 C C . THR A 1 203 ? -44.208 -38.028 33.839 1.00 60.38 203 THR A C 1
ATOM 1603 O O . THR A 1 203 ? -44.237 -38.826 32.907 1.00 60.38 203 THR A O 1
ATOM 1606 N N . ASP A 1 204 ? -43.431 -36.940 33.821 1.00 62.03 204 ASP A N 1
ATOM 1607 C CA . ASP A 1 204 ? -42.562 -36.577 32.699 1.00 62.03 204 ASP A CA 1
ATOM 1608 C C . ASP A 1 204 ? -41.149 -37.186 32.879 1.00 62.03 204 ASP A C 1
ATOM 1610 O O . ASP A 1 204 ? -40.450 -36.826 33.831 1.00 62.03 204 ASP A O 1
ATOM 1614 N N . PRO A 1 205 ? -40.710 -38.112 32.003 1.00 62.34 205 PRO A N 1
ATOM 1615 C CA . PRO A 1 205 ? -39.460 -38.867 32.158 1.00 62.34 205 PRO A CA 1
ATOM 1616 C C . PRO A 1 205 ? -38.173 -38.051 31.936 1.00 62.34 205 PRO A C 1
ATOM 1618 O O . PRO A 1 205 ? -37.084 -38.607 32.060 1.00 62.34 205 PRO A O 1
ATOM 1621 N N . SER A 1 206 ? -38.269 -36.759 31.600 1.00 62.28 206 SER A N 1
ATOM 1622 C CA . SER A 1 206 ? -37.101 -35.897 31.331 1.00 62.28 206 SER A CA 1
ATOM 1623 C C . SER A 1 206 ? -36.823 -34.857 32.429 1.00 62.28 206 SER A C 1
ATOM 1625 O O . SER A 1 206 ? -35.905 -34.048 32.286 1.00 62.28 206 SER A O 1
ATOM 1627 N N . ASP A 1 207 ? -37.600 -34.851 33.518 1.00 72.81 207 ASP A N 1
ATOM 1628 C CA . ASP A 1 207 ? -37.438 -33.908 34.630 1.00 72.81 207 ASP A CA 1
ATOM 1629 C C . ASP A 1 207 ? -36.385 -34.419 35.645 1.00 72.81 207 ASP A C 1
ATOM 1631 O O . ASP A 1 207 ? -36.473 -35.563 36.100 1.00 72.81 207 ASP A O 1
ATOM 1635 N N . PRO A 1 208 ? -35.391 -33.605 36.059 1.00 71.12 208 PRO A N 1
ATOM 1636 C CA . PRO A 1 208 ? -34.363 -34.001 37.029 1.00 71.12 208 PRO A CA 1
ATOM 1637 C C . PRO A 1 208 ? -34.886 -34.346 38.439 1.00 71.12 208 PRO A C 1
ATOM 1639 O O . PRO A 1 208 ? -34.098 -34.768 39.284 1.00 71.12 208 PRO A O 1
ATOM 1642 N N . LYS A 1 209 ? -36.185 -34.170 38.720 1.00 67.50 209 LYS A N 1
ATOM 1643 C CA . LYS A 1 209 ? -36.861 -34.583 39.966 1.00 67.50 209 LYS A CA 1
ATOM 1644 C C . LYS A 1 209 ? -37.798 -35.791 39.808 1.00 67.50 209 LYS A C 1
ATOM 1646 O O . LYS A 1 209 ? -38.641 -36.030 40.675 1.00 67.50 209 LYS A O 1
ATOM 1651 N N . PHE A 1 210 ? -37.684 -36.537 38.711 1.00 69.69 210 PHE A N 1
ATOM 1652 C CA . PHE A 1 210 ? -38.463 -37.751 38.466 1.00 69.69 210 PHE A CA 1
ATOM 1653 C C . PHE A 1 210 ? -38.071 -38.886 39.439 1.00 69.69 210 PHE A C 1
ATOM 1655 O O . PHE A 1 210 ? -37.128 -39.641 39.209 1.00 69.69 210 PHE A O 1
ATOM 1662 N N . ASP A 1 211 ? -38.811 -39.001 40.547 1.00 64.62 211 ASP A N 1
ATOM 1663 C CA . ASP A 1 211 ? -38.636 -40.044 41.567 1.00 64.62 211 ASP A CA 1
ATOM 1664 C C . ASP A 1 211 ? -39.436 -41.315 41.188 1.00 64.62 211 ASP A C 1
ATOM 1666 O O . ASP A 1 211 ? -40.621 -41.440 41.515 1.00 64.62 211 ASP A O 1
ATOM 1670 N N . LEU A 1 212 ? -38.786 -42.288 40.533 1.00 68.00 212 LEU A N 1
ATOM 1671 C CA . LEU A 1 212 ? -39.357 -43.603 40.165 1.00 68.00 212 LEU A CA 1
ATOM 1672 C C . LEU A 1 212 ? -40.047 -44.324 41.336 1.00 68.00 212 LEU A C 1
ATOM 1674 O O . LEU A 1 212 ? -41.096 -44.942 41.159 1.00 68.00 212 LEU A O 1
ATOM 1678 N N . GLU A 1 213 ? -39.489 -44.214 42.542 1.00 72.25 213 GLU A N 1
ATOM 1679 C CA . GLU A 1 213 ? -40.021 -44.859 43.749 1.00 72.25 213 GLU A CA 1
ATOM 1680 C C . GLU A 1 213 ? -41.408 -44.332 44.136 1.00 72.25 213 GLU A C 1
ATOM 1682 O O . GLU A 1 213 ? -42.290 -45.106 44.505 1.00 72.25 213 GLU A O 1
ATOM 1687 N N . LYS A 1 214 ? -41.650 -43.023 43.993 1.00 71.62 214 LYS A N 1
ATOM 1688 C CA . LYS A 1 214 ? -42.974 -42.435 44.255 1.00 71.62 214 LYS A CA 1
ATOM 1689 C C . LYS A 1 214 ? -44.008 -42.870 43.225 1.00 71.62 214 LYS A C 1
ATOM 1691 O O . LYS A 1 214 ? -45.175 -43.040 43.573 1.00 71.62 214 LYS A O 1
ATOM 1696 N N . LEU A 1 215 ? -43.590 -43.048 41.974 1.00 75.06 215 LEU A N 1
ATOM 1697 C CA . LEU A 1 215 ? -44.464 -43.498 40.893 1.00 75.06 215 LEU A CA 1
ATOM 1698 C C . LEU A 1 215 ? -44.866 -44.967 41.107 1.00 75.06 215 LEU A C 1
ATOM 1700 O O . LEU A 1 215 ? -46.046 -45.298 41.018 1.00 75.06 215 LEU A O 1
ATOM 1704 N N . LEU A 1 216 ? -43.915 -45.814 41.513 1.00 74.62 216 LEU A N 1
ATOM 1705 C CA . LEU A 1 216 ? -44.172 -47.208 41.886 1.00 74.62 216 LEU A CA 1
ATOM 1706 C C . LEU A 1 216 ? -45.102 -47.327 43.101 1.00 74.62 216 LEU A C 1
ATOM 1708 O O . LEU A 1 216 ? -46.063 -48.091 43.052 1.00 74.62 216 LEU A O 1
ATOM 1712 N N . LEU A 1 217 ? -44.886 -46.529 44.154 1.00 76.94 217 LEU A N 1
ATOM 1713 C CA . LEU A 1 217 ? -45.763 -46.514 45.332 1.00 76.94 217 LEU A CA 1
ATOM 1714 C C . LEU A 1 217 ? -47.192 -46.062 45.002 1.00 76.94 217 LEU A C 1
ATOM 1716 O O . LEU A 1 217 ? -48.141 -46.545 45.619 1.00 76.94 217 LEU A O 1
ATOM 1720 N N . LYS A 1 218 ? -47.369 -45.161 44.029 1.00 74.69 218 LYS A N 1
ATOM 1721 C CA . LYS A 1 218 ? -48.699 -44.753 43.561 1.00 74.69 218 LYS A CA 1
ATOM 1722 C C . LYS A 1 218 ? -49.384 -45.861 42.763 1.00 74.69 218 LYS A C 1
ATOM 1724 O O . LYS A 1 218 ? -50.513 -46.207 43.087 1.00 74.69 218 LYS A O 1
ATOM 1729 N N . VAL A 1 219 ? -48.692 -46.470 41.799 1.00 80.88 219 VAL A N 1
ATOM 1730 C CA . VAL A 1 219 ? -49.231 -47.586 40.997 1.00 80.88 219 VAL A CA 1
ATOM 1731 C C . VAL A 1 219 ? -49.609 -48.779 41.881 1.00 80.88 219 VAL A C 1
ATOM 1733 O O . VAL A 1 219 ? -50.676 -49.360 41.699 1.00 80.88 219 VAL A O 1
ATOM 1736 N N . GLN A 1 220 ? -48.784 -49.095 42.884 1.00 78.00 220 GLN A N 1
ATOM 1737 C CA . GLN A 1 220 ? -49.047 -50.163 43.852 1.00 78.00 220 GLN A CA 1
ATOM 1738 C C . GLN A 1 220 ? -50.215 -49.839 44.800 1.00 78.00 220 GLN A C 1
ATOM 1740 O O . GLN A 1 220 ? -50.874 -50.743 45.296 1.00 78.00 220 GLN A O 1
ATOM 1745 N N . LYS A 1 221 ? -50.488 -48.556 45.061 1.00 73.25 221 LYS A N 1
ATOM 1746 C CA . LYS A 1 221 ? -51.634 -48.116 45.869 1.00 73.25 221 LYS A CA 1
ATOM 1747 C C . LYS A 1 221 ? -52.943 -48.066 45.070 1.00 73.25 221 LYS A C 1
ATOM 1749 O O . LYS A 1 221 ? -54.014 -48.139 45.665 1.00 73.25 221 LYS A O 1
ATOM 1754 N N . GLU A 1 222 ? -52.856 -47.910 43.752 1.00 70.62 222 GLU A N 1
ATOM 1755 C CA . GLU A 1 222 ? -53.998 -47.745 42.842 1.00 70.62 222 GLU A CA 1
ATOM 1756 C C . GLU A 1 222 ? -54.407 -49.062 42.147 1.00 70.62 222 GLU A C 1
ATOM 1758 O O . GLU A 1 222 ? -55.514 -49.159 41.624 1.00 70.62 222 GLU A O 1
ATOM 1763 N N . SER A 1 223 ? -53.557 -50.097 42.206 1.00 54.16 223 SER A N 1
ATOM 1764 C CA . SER A 1 223 ? -53.881 -51.479 41.815 1.00 54.16 223 SER A CA 1
ATOM 1765 C C . SER A 1 223 ? -54.033 -52.355 43.072 1.00 54.16 223 SER A C 1
ATOM 1767 O O . SER A 1 223 ? -53.006 -52.706 43.653 1.00 54.16 223 SER A O 1
ATOM 1769 N N . PRO A 1 224 ? -55.260 -52.665 43.540 1.00 57.50 224 PRO A N 1
ATOM 1770 C CA . PRO A 1 224 ? -55.464 -53.625 44.628 1.00 57.50 224 PRO A CA 1
ATOM 1771 C C . PRO A 1 224 ? -55.059 -55.052 44.237 1.00 57.50 224 PRO A C 1
ATOM 1773 O O . PRO A 1 224 ? -55.220 -55.417 43.048 1.00 57.50 224 PRO A O 1
#

InterPro domains:
  IPR003674 Oligosaccharyl transferase, STT3 subunit [PTHR13872] (15-112)
  IPR008386 ATP synthase, F0 complex, subunit E, mitochondrial [PF05680] (142-200)
  IPR048307 Oligosaccharyl transferase STT3, N-terminal domain [PF02516] (24-108)

Radius of gyration: 40.08 Å; chains: 1; bounding box: 92×84×90 Å

Sequence (224 aa):
MAVKTAKTEDVLAGVNGQNTRTLLRVIILLLIAGAAVSSRLFSVILDPWFNFRATKYLVANGFYKFWDWFDDRTWHPLGRVTGGTLYPGLMVTSGVIYHALRALTVPVDIHNPLEPLRLGPLTSHCRPPTIVNTDPFALRPVLRWSALGLGIFYGFTHQRAITASQKAEHAQHEYEKKEKLIQQAKAEFAKKNNPTSGDSVITDPSDPKFDLEKLLLKVQKESP

pLDDT: mean 73.73, std 17.52, range [38.06, 97.62]